Protein AF-0000000086225697 (afdb_homodimer)

Organism: Solanum pennellii (NCBI:txid28526)

InterPro domains:
  IPR003245 Phytocyanin domain [PF02298] (33-114)
  IPR003245 Phytocyanin domain [PS51485] (23-122)
  IPR008972 Cupredoxin [G3DSA:2.60.40.420] (21-126)
  IPR008972 Cupredoxin [SSF49503] (22-121)
  IPR039391 Phytocyanin-like [PTHR33021] (23-140)

pLDDT: mean 78.32, std 27.7, range [21.47, 99.0]

Sequence (306 aa):
MGLKALLVALSVVNMVIVPTMSTDHFVGDDQGWKLKFDYNAWAESKEFHVGDKLIFKYKEGAHNVYKADLAAFQSCVPGANVEPLTSGNDVIDLKTPGKKWYFCGINNHCEQGMKVSVNVLEAKDGSSSSASRLSTLNSAFVAAFVMFLIAIAMGLKALLVALSVVNMVIVPTMSTDHFVGDDQGWKLKFDYNAWAESKEFHVGDKLIFKYKEGAHNVYKADLAAFQSCVPGANVEPLTSGNDVIDLKTPGKKWYFCGINNHCEQGMKVSVNVLEAKDGSSSSASRLSTLNSAFVAAFVMFLIAIA

Radius of gyration: 31.03 Å; Cα contacts (8 Å, |Δi|>4): 495; chains: 2; bounding box: 106×72×59 Å

Structure (mmCIF, N/CA/C/O backbone):
data_AF-0000000086225697-model_v1
#
loop_
_entity.id
_entity.type
_entity.pdbx_description
1 polymer Mavicyanin-like
#
loop_
_atom_site.group_PDB
_atom_site.id
_atom_site.type_symbol
_atom_site.label_atom_id
_atom_site.label_alt_id
_atom_site.label_comp_id
_atom_site.label_asym_id
_atom_site.label_entity_id
_atom_site.label_seq_id
_atom_site.pdbx_PDB_ins_code
_atom_site.Cartn_x
_atom_site.Cartn_y
_atom_site.Cartn_z
_atom_site.occupancy
_atom_site.B_iso_or_equiv
_atom_site.auth_seq_id
_atom_site.auth_comp_id
_atom_site.auth_asym_id
_atom_site.auth_atom_id
_atom_site.pdbx_PDB_model_num
ATOM 1 N N . MET A 1 1 ? 64.188 13.734 -28.594 1 38.09 1 MET A N 1
ATOM 2 C CA . MET A 1 1 ? 63.219 12.773 -28.125 1 38.09 1 MET A CA 1
ATOM 3 C C . MET A 1 1 ? 62.125 13.469 -27.328 1 38.09 1 MET A C 1
ATOM 5 O O . MET A 1 1 ? 62.375 14.039 -26.266 1 38.09 1 MET A O 1
ATOM 9 N N . GLY A 1 2 ? 61.188 14.234 -27.969 1 43.25 2 GLY A N 1
ATOM 10 C CA . GLY A 1 2 ? 60.156 15.141 -27.5 1 43.25 2 GLY A CA 1
ATOM 11 C C . GLY A 1 2 ? 59.156 14.484 -26.562 1 43.25 2 GLY A C 1
ATOM 12 O O . GLY A 1 2 ? 58.719 13.359 -26.797 1 43.25 2 GLY A O 1
ATOM 13 N N . LEU A 1 3 ? 59.281 14.781 -25.281 1 49.75 3 LEU A N 1
ATOM 14 C CA . LEU A 1 3 ? 58.344 14.422 -24.234 1 49.75 3 LEU A CA 1
ATOM 15 C C . LEU A 1 3 ? 56.906 14.781 -24.625 1 49.75 3 LEU A C 1
ATOM 17 O O . LEU A 1 3 ? 56.594 15.961 -24.812 1 49.75 3 LEU A O 1
ATOM 21 N N . LYS A 1 4 ? 56.188 13.969 -25.516 1 49.5 4 LYS A N 1
ATOM 22 C CA . LYS A 1 4 ? 54.75 14.18 -25.797 1 49.5 4 LYS A CA 1
ATOM 23 C C . LYS A 1 4 ? 53.938 14.227 -24.5 1 49.5 4 LYS A C 1
ATOM 25 O O . LYS A 1 4 ? 54.062 13.336 -23.656 1 49.5 4 LYS A O 1
ATOM 30 N N . ALA A 1 5 ? 53.562 15.43 -24.031 1 52.22 5 ALA A N 1
ATOM 31 C CA . ALA A 1 5 ? 52.625 15.703 -22.953 1 52.22 5 ALA A CA 1
ATOM 32 C C . ALA A 1 5 ? 51.281 14.969 -23.188 1 52.22 5 ALA A C 1
ATOM 34 O O . ALA A 1 5 ? 50.656 15.109 -24.25 1 52.22 5 ALA A O 1
ATOM 35 N N . LEU A 1 6 ? 51.188 13.727 -22.719 1 52.06 6 LEU A N 1
ATOM 36 C CA . LEU A 1 6 ? 49.906 13.047 -22.703 1 52.06 6 LEU A CA 1
ATOM 37 C C . LEU A 1 6 ? 48.875 13.883 -21.969 1 52.06 6 LEU A C 1
ATOM 39 O O . LEU A 1 6 ? 49.031 14.18 -20.781 1 52.06 6 LEU A O 1
ATOM 43 N N . LEU A 1 7 ? 48.156 14.766 -22.656 1 50.41 7 LEU A N 1
ATOM 44 C CA . LEU A 1 7 ? 47 15.469 -22.062 1 50.41 7 LEU A CA 1
ATOM 45 C C . LEU A 1 7 ? 45.938 14.492 -21.641 1 50.41 7 LEU A C 1
ATOM 47 O O . LEU A 1 7 ? 45.406 13.742 -22.469 1 50.41 7 LEU A O 1
ATOM 51 N N . VAL A 1 8 ? 45.906 14.039 -20.406 1 54.28 8 VAL A N 1
ATOM 52 C CA . VAL A 1 8 ? 44.812 13.273 -19.828 1 54.28 8 VAL A CA 1
ATOM 53 C C . VAL A 1 8 ? 43.562 14.141 -19.75 1 54.28 8 VAL A C 1
ATOM 55 O O . VAL A 1 8 ? 43.562 15.188 -19.109 1 54.28 8 VAL A O 1
ATOM 58 N N . ALA A 1 9 ? 42.688 14.125 -20.75 1 53.03 9 ALA A N 1
ATOM 59 C CA . ALA A 1 9 ? 41.375 14.766 -20.656 1 53.03 9 ALA A CA 1
ATOM 60 C C . ALA A 1 9 ? 40.562 14.148 -19.516 1 53.03 9 ALA A C 1
ATOM 62 O O . ALA A 1 9 ? 40.281 12.945 -19.531 1 53.03 9 ALA A O 1
ATOM 63 N N . LEU A 1 10 ? 40.531 14.734 -18.328 1 53.69 10 LEU A N 1
ATOM 64 C CA . LEU A 1 10 ? 39.625 14.367 -17.25 1 53.69 10 LEU A CA 1
ATOM 65 C C . LEU A 1 10 ? 38.188 14.617 -17.656 1 53.69 10 LEU A C 1
ATOM 67 O O . LEU A 1 10 ? 37.781 15.766 -17.906 1 53.69 10 LEU A O 1
ATOM 71 N N . SER A 1 11 ? 37.469 13.695 -18.266 1 53 11 SER A N 1
ATOM 72 C CA . SER A 1 11 ? 36.031 13.844 -18.484 1 53 11 SER A CA 1
ATOM 73 C C . SER A 1 11 ? 35.281 13.992 -17.156 1 53 11 SER A C 1
ATOM 75 O O . SER A 1 11 ? 35.312 13.086 -16.328 1 53 11 SER A O 1
ATOM 77 N N . VAL A 1 12 ? 35.094 15.211 -16.641 1 52.97 12 VAL A N 1
ATOM 78 C CA . VAL A 1 12 ? 34.188 15.461 -15.5 1 52.97 12 VAL A CA 1
ATOM 79 C C . VAL A 1 12 ? 32.781 14.984 -15.836 1 52.97 12 VAL A C 1
ATOM 81 O O . VAL A 1 12 ? 32.156 15.5 -16.766 1 52.97 12 VAL A O 1
ATOM 84 N N . VAL A 1 13 ? 32.438 13.75 -15.555 1 52.94 13 VAL A N 1
ATOM 85 C CA . VAL A 1 13 ? 31.047 13.344 -15.57 1 52.94 13 VAL A CA 1
ATOM 86 C C . VAL A 1 13 ? 30.219 14.273 -14.68 1 52.94 13 VAL A C 1
ATOM 88 O O . VAL A 1 13 ? 30.438 14.328 -13.469 1 52.94 13 VAL A O 1
ATOM 91 N N . ASN A 1 14 ? 29.703 15.414 -15.164 1 48.53 14 ASN A N 1
ATOM 92 C CA . ASN A 1 14 ? 28.75 16.266 -14.438 1 48.53 14 ASN A CA 1
ATOM 93 C C . ASN A 1 14 ? 27.531 15.469 -13.992 1 48.53 14 ASN A C 1
ATOM 95 O O . ASN A 1 14 ? 26.672 15.117 -14.805 1 48.53 14 ASN A O 1
ATOM 99 N N . MET A 1 15 ? 27.578 14.758 -12.875 1 53.25 15 MET A N 1
ATOM 100 C CA . MET A 1 15 ? 26.391 14.195 -12.266 1 53.25 15 MET A CA 1
ATOM 101 C C . MET A 1 15 ? 25.312 15.258 -12.094 1 53.25 15 MET A C 1
ATOM 103 O O . MET A 1 15 ? 25.453 16.172 -11.273 1 53.25 15 MET A O 1
ATOM 107 N N . VAL A 1 16 ? 24.594 15.594 -13.164 1 51.78 16 VAL A N 1
ATOM 108 C CA . VAL A 1 16 ? 23.453 16.484 -13.008 1 51.78 16 VAL A CA 1
ATOM 109 C C . VAL A 1 16 ? 22.547 15.961 -11.891 1 51.78 16 VAL A C 1
ATOM 111 O O . VAL A 1 16 ? 22.062 14.82 -11.953 1 51.78 16 VAL A O 1
ATOM 114 N N . ILE A 1 17 ? 22.734 16.344 -10.633 1 53.84 17 ILE A N 1
ATOM 115 C CA . ILE A 1 17 ? 21.766 16.094 -9.57 1 53.84 17 ILE A CA 1
ATOM 116 C C . ILE A 1 17 ? 20.406 16.625 -9.984 1 53.84 17 ILE A C 1
ATOM 118 O O . ILE A 1 17 ? 20.234 17.828 -10.188 1 53.84 17 ILE A O 1
ATOM 122 N N . VAL A 1 18 ? 19.578 15.977 -10.797 1 56.12 18 VAL A N 1
ATOM 123 C CA . VAL A 1 18 ? 18.203 16.391 -11.023 1 56.12 18 VAL A CA 1
ATOM 124 C C . VAL A 1 18 ? 17.453 16.484 -9.688 1 56.12 18 VAL A C 1
ATOM 126 O O . VAL A 1 18 ? 17.406 15.5 -8.938 1 56.12 18 VAL A O 1
ATOM 129 N N . PRO A 1 19 ? 17.391 17.625 -9.172 1 56.91 19 PRO A N 1
ATOM 130 C CA . PRO A 1 19 ? 16.625 17.719 -7.926 1 56.91 19 PRO A CA 1
ATOM 131 C C . PRO A 1 19 ? 15.328 16.922 -7.961 1 56.91 19 PRO A C 1
ATOM 133 O O . PRO A 1 19 ? 14.633 16.922 -8.977 1 56.91 19 PRO A O 1
ATOM 136 N N . THR A 1 20 ? 15.234 15.992 -7.203 1 63.5 20 THR A N 1
ATOM 137 C CA . THR A 1 20 ? 14.023 15.195 -7.133 1 63.5 20 THR A CA 1
ATOM 138 C C . THR A 1 20 ? 12.812 16.078 -6.828 1 63.5 20 THR A C 1
ATOM 140 O O . THR A 1 20 ? 12.867 16.938 -5.945 1 63.5 20 THR A O 1
ATOM 143 N N . MET A 1 21 ? 12 16.562 -7.781 1 79.12 21 MET A N 1
ATOM 144 C CA . MET A 1 21 ? 10.844 17.438 -7.645 1 79.12 21 MET A CA 1
ATOM 145 C C . MET A 1 21 ? 9.812 16.844 -6.688 1 79.12 21 MET A C 1
ATOM 147 O O . MET A 1 21 ? 9.414 15.695 -6.84 1 79.12 21 MET A O 1
ATOM 151 N N . SER A 1 22 ? 9.617 17.422 -5.602 1 91.06 22 SER A N 1
ATOM 152 C CA . SER A 1 22 ? 8.547 17.125 -4.656 1 91.06 22 SER A CA 1
ATOM 153 C C . SER A 1 22 ? 7.184 17.156 -5.344 1 91.06 22 SER A C 1
ATOM 155 O O . SER A 1 22 ? 6.918 18.031 -6.168 1 91.06 22 SER A O 1
ATOM 157 N N . THR A 1 23 ? 6.363 16.25 -5.184 1 95.81 23 THR A N 1
ATOM 158 C CA . THR A 1 23 ? 5.016 16.188 -5.738 1 95.81 23 THR A CA 1
ATOM 159 C C . THR A 1 23 ? 3.977 16.531 -4.672 1 95.81 23 THR A C 1
ATOM 161 O O . THR A 1 23 ? 4.059 16.047 -3.539 1 95.81 23 THR A O 1
ATOM 164 N N . ASP A 1 24 ? 3.092 17.438 -4.949 1 98 24 ASP A N 1
ATOM 165 C CA . ASP A 1 24 ? 1.9 17.656 -4.141 1 98 24 ASP A CA 1
ATOM 166 C C . ASP A 1 24 ? 0.784 16.688 -4.52 1 98 24 ASP A C 1
ATOM 168 O O . ASP A 1 24 ? 0.222 16.781 -5.613 1 98 24 ASP A O 1
ATOM 172 N N . HIS A 1 25 ? 0.498 15.805 -3.688 1 98.69 25 HIS A N 1
ATOM 173 C CA . HIS A 1 25 ? -0.602 14.875 -3.9 1 98.69 25 HIS A CA 1
ATOM 174 C C . HIS A 1 25 ? -1.884 15.367 -3.242 1 98.69 25 HIS A C 1
ATOM 176 O O . HIS A 1 25 ? -1.987 15.391 -2.014 1 98.69 25 HIS A O 1
ATOM 182 N N . PHE A 1 26 ? -2.857 15.719 -4.086 1 98.88 26 PHE A N 1
ATOM 183 C CA . PHE A 1 26 ? -4.176 16.031 -3.553 1 98.88 26 PHE A CA 1
ATOM 184 C C . PHE A 1 26 ? -4.969 14.766 -3.277 1 98.88 26 PHE A C 1
ATOM 186 O O . PHE A 1 26 ? -5.332 14.039 -4.207 1 98.88 26 PHE A O 1
ATOM 193 N N . VAL A 1 27 ? -5.188 14.5 -2.02 1 98.94 27 VAL A N 1
ATOM 194 C CA . VAL A 1 27 ? -5.871 13.266 -1.635 1 98.94 27 VAL A CA 1
ATOM 195 C C . VAL A 1 27 ? -7.305 13.289 -2.158 1 98.94 27 VAL A C 1
ATOM 197 O O . VAL A 1 27 ? -8.094 14.164 -1.791 1 98.94 27 VAL A O 1
ATOM 200 N N . GLY A 1 28 ? -7.605 12.297 -3.018 1 98.69 28 GLY A N 1
ATOM 201 C CA . GLY A 1 28 ? -8.891 12.289 -3.688 1 98.69 28 GLY A CA 1
ATOM 202 C C . GLY A 1 28 ? -8.898 13.086 -4.98 1 98.69 28 GLY A C 1
ATOM 203 O O . GLY A 1 28 ? -9.953 13.281 -5.59 1 98.69 28 GLY A O 1
ATOM 204 N N . ASP A 1 29 ? -7.789 13.68 -5.305 1 98.25 29 ASP A N 1
ATOM 205 C CA . ASP A 1 29 ? -7.625 14.477 -6.52 1 98.25 29 ASP A CA 1
ATOM 206 C C . ASP A 1 29 ? -8.664 15.586 -6.59 1 98.25 29 ASP A C 1
ATOM 208 O O . ASP A 1 29 ? -8.797 16.391 -5.656 1 98.25 29 ASP A O 1
ATOM 212 N N . ASP A 1 30 ? -9.414 15.664 -7.723 1 98 30 ASP A N 1
ATOM 213 C CA . ASP A 1 30 ? -10.336 16.781 -7.914 1 98 30 ASP A CA 1
ATOM 214 C C . ASP A 1 30 ? -11.555 16.641 -7.004 1 98 30 ASP A C 1
ATOM 216 O O . ASP A 1 30 ? -12.258 17.625 -6.75 1 98 30 ASP A O 1
ATOM 220 N N . GLN A 1 31 ? -11.812 15.508 -6.508 1 98.38 31 GLN A N 1
ATOM 221 C CA . GLN A 1 31 ? -12.992 15.289 -5.676 1 98.38 31 GLN A CA 1
ATOM 222 C C . GLN A 1 31 ? -12.742 15.719 -4.238 1 98.38 31 GLN A C 1
ATOM 224 O O . GLN A 1 31 ? -13.68 16.047 -3.51 1 98.38 31 GLN A O 1
ATOM 229 N N . GLY A 1 32 ? -11.438 15.633 -3.779 1 98.81 32 GLY A N 1
ATOM 230 C CA . GLY A 1 32 ? -11.07 16.016 -2.424 1 98.81 32 GLY A CA 1
ATOM 231 C C . GLY A 1 32 ? -11.352 14.922 -1.404 1 98.81 32 GLY A C 1
ATOM 232 O O . GLY A 1 32 ? -11.656 13.789 -1.77 1 98.81 32 GLY A O 1
ATOM 233 N N . TRP A 1 33 ? -11.141 15.242 -0.17 1 98.94 33 TRP A N 1
ATOM 234 C CA . TRP A 1 33 ? -11.352 14.391 0.997 1 98.94 33 TRP A CA 1
ATOM 235 C C . TRP A 1 33 ? -12.836 14.328 1.356 1 98.94 33 TRP A C 1
ATOM 237 O O . TRP A 1 33 ? -13.375 15.25 1.962 1 98.94 33 TRP A O 1
ATOM 247 N N . LYS A 1 34 ? -13.477 13.102 0.991 1 98.81 34 LYS A N 1
ATOM 248 C CA . LYS A 1 34 ? -14.93 13 1.091 1 98.81 34 LYS A CA 1
ATOM 249 C C . LYS A 1 34 ? -15.367 11.562 1.34 1 98.81 34 LYS A C 1
ATOM 251 O O . LYS A 1 34 ? -14.555 10.641 1.281 1 98.81 34 LYS A O 1
ATOM 256 N N . LEU A 1 35 ? -16.672 11.398 1.635 1 98.62 35 LEU A N 1
ATOM 257 C CA . LEU A 1 35 ? -17.266 10.07 1.758 1 98.62 35 LEU A CA 1
ATOM 258 C C . LEU A 1 35 ? -17.469 9.438 0.385 1 98.62 35 LEU A C 1
ATOM 260 O O . LEU A 1 35 ? -17.469 10.141 -0.631 1 98.62 35 LEU A O 1
ATOM 264 N N . LYS A 1 36 ? -17.594 8.102 0.387 1 97.5 36 LYS A N 1
ATOM 265 C CA . LYS A 1 36 ? -17.922 7.309 -0.796 1 97.5 36 LYS A CA 1
ATOM 266 C C . LYS A 1 36 ? -16.875 7.504 -1.89 1 97.5 36 LYS A C 1
ATOM 268 O O . LYS A 1 36 ? -17.219 7.75 -3.047 1 97.5 36 LYS A O 1
ATOM 273 N N . PHE A 1 37 ? -15.656 7.516 -1.573 1 98.31 37 PHE A N 1
ATOM 274 C CA . PHE A 1 37 ? -14.492 7.535 -2.449 1 98.31 37 PHE A CA 1
ATOM 275 C C . PHE A 1 37 ? -13.562 6.363 -2.139 1 98.31 37 PHE A C 1
ATOM 277 O O . PHE A 1 37 ? -13.336 6.039 -0.973 1 98.31 37 PHE A O 1
ATOM 284 N N . ASP A 1 38 ? -12.961 5.789 -3.166 1 95.5 38 ASP A N 1
ATOM 285 C CA . ASP A 1 38 ? -12.078 4.641 -2.986 1 95.5 38 ASP A CA 1
ATOM 286 C C . ASP A 1 38 ? -10.625 5.086 -2.822 1 95.5 38 ASP A C 1
ATOM 288 O O . ASP A 1 38 ? -9.859 5.086 -3.787 1 95.5 38 ASP A O 1
ATOM 292 N N . TYR A 1 39 ? -10.211 5.27 -1.581 1 97.44 39 TYR A N 1
ATOM 293 C CA . TYR A 1 39 ? -8.875 5.789 -1.315 1 97.44 39 TYR A CA 1
ATOM 294 C C . TYR A 1 39 ? -7.816 4.715 -1.527 1 97.44 39 TYR A C 1
ATOM 296 O O . TYR A 1 39 ? -6.648 5.02 -1.782 1 97.44 39 TYR A O 1
ATOM 304 N N . ASN A 1 40 ? -8.219 3.488 -1.378 1 92.12 40 ASN A N 1
ATOM 305 C CA . ASN A 1 40 ? -7.27 2.426 -1.693 1 92.12 40 ASN A CA 1
ATOM 306 C C . ASN A 1 40 ? -6.848 2.469 -3.16 1 92.12 40 ASN A C 1
ATOM 308 O O . ASN A 1 40 ? -5.656 2.408 -3.469 1 92.12 40 ASN A O 1
ATOM 312 N N . ALA A 1 41 ? -7.863 2.539 -3.98 1 91.25 41 ALA A N 1
ATOM 313 C CA . ALA A 1 41 ? -7.562 2.619 -5.406 1 91.25 41 ALA A CA 1
ATOM 314 C C . ALA A 1 41 ? -6.742 3.865 -5.727 1 91.25 41 ALA A C 1
ATOM 316 O O . ALA A 1 41 ? -5.809 3.811 -6.527 1 91.25 41 ALA A O 1
ATOM 317 N N . TRP A 1 42 ? -7.066 4.984 -5.195 1 96.62 42 TRP A N 1
ATOM 318 C CA . TRP A 1 42 ? -6.336 6.234 -5.387 1 96.62 42 TRP A CA 1
ATOM 319 C C . TRP A 1 42 ? -4.867 6.07 -5.012 1 96.62 42 TRP A C 1
ATOM 321 O O . TRP A 1 42 ? -3.979 6.434 -5.785 1 96.62 42 TRP A O 1
ATOM 331 N N . ALA A 1 43 ? -4.621 5.504 -3.842 1 96.19 43 ALA A N 1
ATOM 332 C CA . ALA A 1 43 ? -3.25 5.371 -3.357 1 96.19 43 ALA A CA 1
ATOM 333 C C . ALA A 1 43 ? -2.459 4.383 -4.211 1 96.19 43 ALA A C 1
ATOM 335 O O . ALA A 1 43 ? -1.259 4.566 -4.43 1 96.19 43 ALA A O 1
ATOM 336 N N . GLU A 1 44 ? -3.168 3.363 -4.66 1 91.5 44 GLU A N 1
ATOM 337 C CA . GLU A 1 44 ? -2.504 2.338 -5.461 1 91.5 44 GLU A CA 1
ATOM 338 C C . GLU A 1 44 ? -2.045 2.896 -6.805 1 91.5 44 GLU A C 1
ATOM 340 O O . GLU A 1 44 ? -1.112 2.371 -7.414 1 91.5 44 GLU A O 1
ATOM 345 N N . SER A 1 45 ? -2.666 3.93 -7.211 1 92.25 45 SER A N 1
ATOM 346 C CA . SER A 1 45 ? -2.363 4.48 -8.531 1 92.25 45 SER A CA 1
ATOM 347 C C . SER A 1 45 ? -1.203 5.465 -8.461 1 92.25 45 SER A C 1
ATOM 349 O O . SER A 1 45 ? -0.777 6 -9.492 1 92.25 45 SER A O 1
ATOM 351 N N . LYS A 1 46 ? -0.643 5.676 -7.305 1 94.38 46 LYS A N 1
ATOM 352 C CA . LYS A 1 46 ? 0.375 6.707 -7.121 1 94.38 46 LYS A CA 1
ATOM 353 C C . LYS A 1 46 ? 1.6 6.145 -6.402 1 94.38 46 LYS A C 1
ATOM 355 O O . LYS A 1 46 ? 1.497 5.168 -5.66 1 94.38 46 LYS A O 1
ATOM 360 N N . GLU A 1 47 ? 2.729 6.809 -6.727 1 91.56 47 GLU A N 1
ATOM 361 C CA . GLU A 1 47 ? 3.922 6.637 -5.902 1 91.56 47 GLU A CA 1
ATOM 362 C C . GLU A 1 47 ? 4.156 7.852 -5.004 1 91.56 47 GLU A C 1
ATOM 364 O O . GLU A 1 47 ? 4.043 8.992 -5.457 1 91.56 47 GLU A O 1
ATOM 369 N N . PHE A 1 48 ? 4.504 7.566 -3.848 1 96.12 48 PHE A N 1
ATOM 370 C CA . PHE A 1 48 ? 4.824 8.594 -2.867 1 96.12 48 PHE A CA 1
ATOM 371 C C . PHE A 1 48 ? 6.289 8.508 -2.449 1 96.12 48 PHE A C 1
ATOM 373 O O . PHE A 1 48 ? 6.801 7.418 -2.188 1 96.12 48 PHE A O 1
ATOM 380 N N . HIS A 1 49 ? 6.922 9.664 -2.363 1 94 49 HIS A N 1
ATOM 381 C CA . HIS A 1 49 ? 8.328 9.703 -1.985 1 94 49 HIS A CA 1
ATOM 382 C C . HIS A 1 49 ? 8.57 10.703 -0.861 1 94 49 HIS A C 1
ATOM 384 O O . HIS A 1 49 ? 7.863 11.703 -0.753 1 94 49 HIS A O 1
ATOM 390 N N . VAL A 1 50 ? 9.602 10.336 -0.147 1 94.88 50 VAL A N 1
ATOM 391 C CA . VAL A 1 50 ? 10.07 11.328 0.817 1 94.88 50 VAL A CA 1
ATOM 392 C C . VAL A 1 50 ? 10.273 12.672 0.123 1 94.88 50 VAL A C 1
ATOM 394 O O . VAL A 1 50 ? 10.867 12.734 -0.958 1 94.88 50 VAL A O 1
ATOM 397 N N . GLY A 1 51 ? 9.742 13.633 0.729 1 96.5 51 GLY A N 1
ATOM 398 C CA . GLY A 1 51 ? 9.797 14.969 0.153 1 96.5 51 GLY A CA 1
ATOM 399 C C . GLY A 1 51 ? 8.477 15.414 -0.444 1 96.5 51 GLY A C 1
ATOM 400 O O . GLY A 1 51 ? 8.242 16.609 -0.612 1 96.5 51 GLY A O 1
ATOM 401 N N . ASP A 1 52 ? 7.578 14.484 -0.738 1 98.06 52 ASP A N 1
ATOM 402 C CA . ASP A 1 52 ? 6.25 14.805 -1.245 1 98.06 52 ASP A CA 1
ATOM 403 C C . ASP A 1 52 ? 5.359 15.359 -0.135 1 98.06 52 ASP A C 1
ATOM 405 O O . ASP A 1 52 ? 5.754 15.383 1.032 1 98.06 52 ASP A O 1
ATOM 409 N N . LYS A 1 53 ? 4.203 15.812 -0.593 1 98.75 53 LYS A N 1
ATOM 410 C CA . LYS A 1 53 ? 3.176 16.281 0.335 1 98.75 53 LYS A CA 1
ATOM 411 C C . LYS A 1 53 ? 1.834 15.609 0.041 1 98.75 53 LYS A C 1
ATOM 413 O O . LYS A 1 53 ? 1.501 15.359 -1.118 1 98.75 53 LYS A O 1
ATOM 418 N N . LEU A 1 54 ? 1.118 15.383 1.128 1 98.94 54 LEU A N 1
ATOM 419 C CA . LEU A 1 54 ? -0.312 15.117 1.026 1 98.94 54 LEU A CA 1
ATOM 420 C C . LEU A 1 54 ? -1.122 16.359 1.364 1 98.94 54 LEU A C 1
ATOM 422 O O . LEU A 1 54 ? -0.856 17.031 2.369 1 98.94 54 LEU A O 1
ATOM 426 N N . ILE A 1 55 ? -2.08 16.641 0.498 1 98.94 55 ILE A N 1
ATOM 427 C CA . ILE A 1 55 ? -2.953 17.781 0.729 1 98.94 55 ILE A CA 1
ATOM 428 C C . ILE A 1 55 ? -4.406 17.328 0.803 1 98.94 55 ILE A C 1
ATOM 430 O O . ILE A 1 55 ? -4.926 16.734 -0.15 1 98.94 55 ILE A O 1
ATOM 434 N N . PHE A 1 56 ? -5.023 17.547 1.934 1 98.94 56 PHE A N 1
ATOM 435 C CA . PHE A 1 56 ? -6.426 17.203 2.152 1 98.94 56 PHE A CA 1
ATOM 436 C C . PHE A 1 56 ? -7.312 18.438 2.018 1 98.94 56 PHE A C 1
ATOM 438 O O . PHE A 1 56 ? -7.23 19.359 2.83 1 98.94 56 PHE A O 1
ATOM 445 N N . LYS A 1 57 ? -8.148 18.359 1.023 1 98.94 57 LYS A N 1
ATOM 446 C CA . LYS A 1 57 ? -9.086 19.453 0.774 1 98.94 57 LYS A CA 1
ATOM 447 C C . LYS A 1 57 ? -10.516 19.047 1.114 1 98.94 57 LYS A C 1
ATOM 449 O O . LYS A 1 57 ? -11.008 18.016 0.63 1 98.94 57 LYS A O 1
ATOM 454 N N . TYR A 1 58 ? -11.156 19.797 1.876 1 98.94 58 TYR A N 1
ATOM 455 C CA . TYR A 1 58 ? -12.539 19.578 2.27 1 98.94 58 TYR A CA 1
ATOM 456 C C . TYR A 1 58 ? -13.133 20.828 2.893 1 98.94 58 TYR A C 1
ATOM 458 O O . TYR A 1 58 ? -12.406 21.766 3.242 1 98.94 58 TYR A O 1
ATOM 466 N N . LYS A 1 59 ? -14.469 20.891 3.018 1 98.62 59 LYS A N 1
ATOM 467 C CA . LYS A 1 59 ? -15.102 22 3.727 1 98.62 59 LYS A CA 1
ATOM 468 C C . LYS A 1 59 ? -14.82 21.922 5.227 1 98.62 59 LYS A C 1
ATOM 470 O O . LYS A 1 59 ? -15.086 20.891 5.859 1 98.62 59 LYS A O 1
ATOM 475 N N . GLU A 1 60 ? -14.352 23.031 5.777 1 98.25 60 GLU A N 1
ATOM 476 C CA . GLU A 1 60 ? -14.086 23.094 7.211 1 98.25 60 GLU A CA 1
ATOM 477 C C . GLU A 1 60 ? -15.32 22.672 8.016 1 98.25 60 GLU A C 1
ATOM 479 O O . GLU A 1 60 ? -16.438 23.078 7.699 1 98.25 60 GLU A O 1
ATOM 484 N N . GLY A 1 61 ? -15.062 21.766 9.016 1 98.19 61 GLY A N 1
ATOM 485 C CA . GLY A 1 61 ? -16.156 21.312 9.859 1 98.19 61 GLY A CA 1
ATOM 486 C C . GLY A 1 61 ? -16.797 20.016 9.367 1 98.19 61 GLY A C 1
ATOM 487 O O . GLY A 1 61 ? -17.375 19.281 10.156 1 98.19 61 GLY A O 1
ATOM 488 N N . ALA A 1 62 ? -16.719 19.734 8.125 1 98.69 62 ALA A N 1
ATOM 489 C CA . ALA A 1 62 ? -17.375 18.578 7.539 1 98.69 62 ALA A CA 1
ATOM 490 C C . ALA A 1 62 ? -16.547 17.312 7.762 1 98.69 62 ALA A C 1
ATOM 492 O O . ALA A 1 62 ? -17.094 16.203 7.855 1 98.69 62 ALA A O 1
ATOM 493 N N . HIS A 1 63 ? -15.234 17.5 7.801 1 98.88 63 HIS A N 1
ATOM 494 C CA . HIS A 1 63 ? -14.281 16.406 7.996 1 98.88 63 HIS A CA 1
ATOM 495 C C . HIS A 1 63 ? -13.07 16.875 8.789 1 98.88 63 HIS A C 1
ATOM 497 O O . HIS A 1 63 ? -13 18.031 9.195 1 98.88 63 HIS A O 1
ATOM 503 N N . ASN A 1 64 ? -12.203 15.93 9.125 1 98.94 64 ASN A N 1
ATOM 504 C CA . ASN A 1 64 ? -10.891 16.203 9.695 1 98.94 64 ASN A CA 1
ATOM 505 C C . ASN A 1 64 ? -9.883 15.109 9.312 1 98.94 64 ASN A C 1
ATOM 507 O O . ASN A 1 64 ? -10.203 14.211 8.539 1 98.94 64 ASN A O 1
ATOM 511 N N . VAL A 1 65 ? -8.648 15.25 9.664 1 99 65 VAL A N 1
ATOM 512 C CA . VAL A 1 65 ? -7.617 14.266 9.328 1 99 65 VAL A CA 1
ATOM 513 C C . VAL A 1 65 ? -6.844 13.875 10.586 1 99 65 VAL A C 1
ATOM 515 O O . VAL A 1 65 ? -6.129 14.703 11.164 1 99 65 VAL A O 1
ATOM 518 N N . TYR A 1 66 ? -6.996 12.68 11 1 98.94 66 TYR A N 1
ATOM 519 C CA . TYR A 1 66 ? -6.133 12.109 12.031 1 98.94 66 TYR A CA 1
ATOM 520 C C . TYR A 1 66 ? -4.918 11.43 11.406 1 98.94 66 TYR A C 1
ATOM 522 O O . TYR A 1 66 ? -5.051 10.68 10.438 1 98.94 66 TYR A O 1
ATOM 530 N N . LYS A 1 67 ? -3.775 11.758 11.945 1 98.69 67 LYS A N 1
ATOM 531 C CA . LYS A 1 67 ? -2.627 10.867 11.766 1 98.69 67 LYS A CA 1
ATOM 532 C C . LYS A 1 67 ? -2.719 9.656 12.688 1 98.69 67 LYS A C 1
ATOM 534 O O . LYS A 1 67 ? -3.064 9.797 13.867 1 98.69 67 LYS A O 1
ATOM 539 N N . ALA A 1 68 ? -2.398 8.469 12.141 1 98.25 68 ALA A N 1
ATOM 540 C CA . ALA A 1 68 ? -2.691 7.27 12.922 1 98.25 68 ALA A CA 1
ATOM 541 C C . ALA A 1 68 ? -1.53 6.281 12.859 1 98.25 68 ALA A C 1
ATOM 543 O O . ALA A 1 68 ? -0.681 6.363 11.969 1 98.25 68 ALA A O 1
ATOM 544 N N . ASP A 1 69 ? -1.441 5.441 13.852 1 95.94 69 ASP A N 1
ATOM 545 C CA . ASP A 1 69 ? -0.741 4.176 13.656 1 95.94 69 ASP A CA 1
ATOM 546 C C . ASP A 1 69 ? -1.676 3.109 13.094 1 95.94 69 ASP A C 1
ATOM 548 O O . ASP A 1 69 ? -2.854 3.377 12.844 1 95.94 69 ASP A O 1
ATOM 552 N N . LEU A 1 70 ? -1.147 1.938 12.938 1 94.56 70 LEU A N 1
ATOM 553 C CA . LEU A 1 70 ? -1.914 0.882 12.289 1 94.56 70 LEU A CA 1
ATOM 554 C C . LEU A 1 70 ? -3.148 0.521 13.109 1 94.56 70 LEU A C 1
ATOM 556 O O . LEU A 1 70 ? -4.234 0.335 12.555 1 94.56 70 LEU A O 1
ATOM 560 N N . ALA A 1 71 ? -2.982 0.377 14.383 1 95.69 71 ALA A N 1
ATOM 561 C CA . ALA A 1 71 ? -4.102 -0.014 15.242 1 95.69 71 ALA A CA 1
ATOM 562 C C . ALA A 1 71 ? -5.234 1.004 15.156 1 95.69 71 ALA A C 1
ATOM 564 O O . ALA A 1 71 ? -6.398 0.633 14.977 1 95.69 71 ALA A O 1
ATOM 565 N N . ALA A 1 72 ? -4.902 2.252 15.312 1 97.81 72 ALA A N 1
ATOM 566 C CA . ALA A 1 72 ? -5.895 3.32 15.219 1 97.81 72 ALA A CA 1
ATOM 567 C C . ALA A 1 72 ? -6.555 3.328 13.844 1 97.81 72 ALA A C 1
ATOM 569 O O . ALA A 1 72 ? -7.773 3.496 13.734 1 97.81 72 ALA A O 1
ATOM 570 N N . PHE A 1 73 ? -5.809 3.137 12.805 1 97.69 73 PHE A N 1
ATOM 571 C CA . PHE A 1 73 ? -6.297 3.123 11.43 1 97.69 73 PHE A CA 1
ATOM 572 C C . PHE A 1 73 ? -7.312 2.006 11.227 1 97.69 73 PHE A C 1
ATOM 574 O O . PHE A 1 73 ? -8.375 2.223 10.633 1 97.69 73 PHE A O 1
ATOM 581 N N . GLN A 1 74 ? -6.992 0.871 11.781 1 94.94 74 GLN A N 1
ATOM 582 C CA . GLN A 1 74 ? -7.855 -0.288 11.57 1 94.94 74 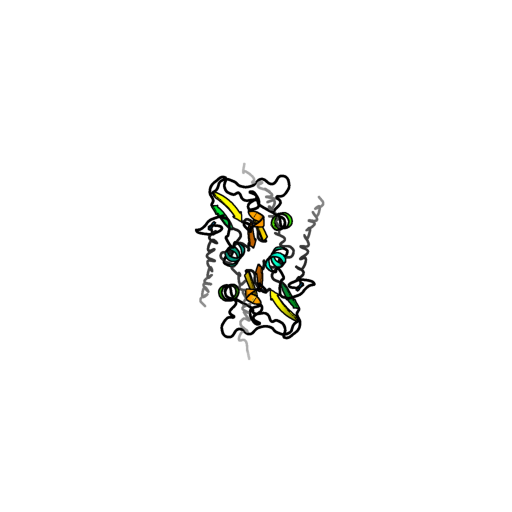GLN A CA 1
ATOM 583 C C . GLN A 1 74 ? -9.133 -0.173 12.398 1 94.94 74 GLN A C 1
ATOM 585 O O . GLN A 1 74 ? -10.211 -0.562 11.938 1 94.94 74 GLN A O 1
ATOM 590 N N . SER A 1 75 ? -9.047 0.467 13.547 1 96.88 75 SER A N 1
ATOM 591 C CA . SER A 1 75 ? -10.188 0.5 14.461 1 96.88 75 SER A CA 1
ATOM 592 C C . SER A 1 75 ? -11.008 1.771 14.281 1 96.88 75 SER A C 1
ATOM 594 O O . SER A 1 75 ? -12.125 1.873 14.789 1 96.88 75 SER A O 1
ATOM 596 N N . CYS A 1 76 ? -10.445 2.768 13.672 1 98.38 76 CYS A N 1
ATOM 597 C CA . CYS A 1 76 ? -11.062 4.078 13.5 1 98.38 76 CYS A CA 1
ATOM 598 C C . CYS A 1 76 ? -11.203 4.793 14.836 1 98.38 76 CYS A C 1
ATOM 600 O O . CYS A 1 76 ? -12.156 5.551 15.039 1 98.38 76 CYS A O 1
ATOM 602 N N . VAL A 1 77 ? -10.344 4.523 15.766 1 98.19 77 VAL A N 1
ATOM 603 C CA . VAL A 1 77 ? -10.297 5.18 17.078 1 98.19 77 VAL A CA 1
ATOM 604 C C . VAL A 1 77 ? -8.977 5.922 17.234 1 98.19 77 VAL A C 1
ATOM 606 O O . VAL A 1 77 ? -7.91 5.301 17.328 1 98.19 77 VAL A O 1
ATOM 609 N N . PRO A 1 78 ? -9.039 7.242 17.25 1 97.69 78 PRO A N 1
ATOM 610 C CA . PRO A 1 78 ? -7.785 7.98 17.375 1 97.69 78 PRO A CA 1
ATOM 611 C C . PRO A 1 78 ? -7.023 7.629 18.656 1 97.69 78 PRO A C 1
ATOM 613 O O . PRO A 1 78 ? -7.633 7.285 19.672 1 97.69 78 PRO A O 1
ATOM 616 N N . GLY A 1 79 ? -5.668 7.707 18.516 1 95.56 79 GLY A N 1
ATOM 617 C CA . GLY A 1 79 ? -4.848 7.559 19.719 1 95.56 79 GLY A CA 1
ATOM 618 C C . GLY A 1 79 ? -5.148 8.602 20.766 1 95.56 79 GLY A C 1
ATOM 619 O O . GLY A 1 79 ? -5.656 9.68 20.469 1 95.56 79 GLY A O 1
ATOM 620 N N . ALA A 1 80 ? -4.715 8.195 21.953 1 92.75 80 ALA A N 1
ATOM 621 C CA . ALA A 1 80 ? -4.898 9.141 23.047 1 92.75 80 ALA A CA 1
ATOM 622 C C . ALA A 1 80 ? -4.086 10.414 22.812 1 92.75 80 ALA A C 1
ATOM 624 O O . ALA A 1 80 ? -2.939 10.352 22.359 1 92.75 80 ALA A O 1
ATOM 625 N N . ASN A 1 81 ? -4.625 11.539 22.969 1 94.88 81 ASN A N 1
ATOM 626 C CA . ASN A 1 81 ? -3.992 12.852 22.906 1 94.88 81 ASN A CA 1
ATOM 627 C C . ASN A 1 81 ? -3.6 13.227 21.469 1 94.88 81 ASN A C 1
ATOM 629 O O . ASN A 1 81 ? -2.695 14.031 21.266 1 94.88 81 ASN A O 1
ATOM 633 N N . VAL A 1 82 ? -4.062 12.5 20.516 1 97.31 82 VAL A N 1
ATOM 634 C CA . VAL A 1 82 ? -3.848 12.898 19.141 1 97.31 82 VAL A CA 1
ATOM 635 C C . VAL A 1 82 ? -4.961 13.852 18.703 1 97.31 82 VAL A C 1
ATOM 637 O O . VAL A 1 82 ? -6.145 13.516 18.797 1 97.31 82 VAL A O 1
ATOM 640 N N . GLU A 1 83 ? -4.559 15.055 18.234 1 98.19 83 GLU A N 1
ATOM 641 C CA . GLU A 1 83 ? -5.531 16.016 17.719 1 98.19 83 GLU A CA 1
ATOM 642 C C . GLU A 1 83 ? -5.59 15.969 16.203 1 98.19 83 GLU A C 1
ATOM 644 O O . GLU A 1 83 ? -4.559 15.867 15.531 1 98.19 83 GLU A O 1
ATOM 649 N N . PRO A 1 84 ? -6.777 16.109 15.625 1 98.75 84 PRO A N 1
ATOM 650 C CA . PRO A 1 84 ? -6.891 16.094 14.164 1 98.75 84 PRO A CA 1
ATOM 651 C C . PRO A 1 84 ? -6.516 17.438 13.531 1 98.75 84 PRO A C 1
ATOM 653 O O . PRO A 1 84 ? -6.562 18.469 14.203 1 98.75 84 PRO A O 1
ATOM 656 N N . LEU A 1 85 ? -6.105 17.406 12.289 1 98.88 85 LEU A N 1
ATOM 657 C CA . LEU A 1 85 ? -6.094 18.609 11.445 1 98.88 85 LEU A CA 1
ATOM 658 C C . LEU A 1 85 ? -7.508 18.969 11.008 1 98.88 85 LEU A C 1
ATOM 660 O O . LEU A 1 85 ? -8.312 18.094 10.695 1 98.88 85 LEU A O 1
ATOM 664 N N . THR A 1 86 ? -7.867 20.266 10.961 1 98.81 86 THR A N 1
ATOM 665 C CA . THR A 1 86 ? -9.266 20.641 10.773 1 98.81 86 THR A CA 1
ATOM 666 C C . THR A 1 86 ? -9.391 21.844 9.844 1 98.81 86 THR A C 1
ATOM 668 O O . THR A 1 86 ? -10.453 22.469 9.773 1 98.81 86 THR A O 1
ATOM 671 N N . SER A 1 87 ? -8.367 22.219 9.141 1 98.56 87 SER A N 1
ATOM 672 C CA . SER A 1 87 ? -8.367 23.5 8.453 1 98.56 87 SER A CA 1
ATOM 673 C C . SER A 1 87 ? -9.164 23.438 7.156 1 98.56 87 SER A C 1
ATOM 675 O O . SER A 1 87 ? -9.508 24.469 6.582 1 98.56 87 SER A O 1
ATOM 677 N N . GLY A 1 88 ? -9.406 22.281 6.691 1 98.75 88 GLY A N 1
ATOM 678 C CA . GLY A 1 88 ? -10.023 22.125 5.383 1 98.75 88 GLY A CA 1
ATOM 679 C C . GLY A 1 88 ? -9.031 22.203 4.242 1 98.75 88 GLY A C 1
ATOM 680 O O . GLY A 1 88 ? -9.383 21.953 3.084 1 98.75 88 GLY A O 1
ATOM 681 N N . ASN A 1 89 ? -7.859 22.562 4.469 1 98.75 89 ASN A N 1
ATOM 682 C CA . ASN A 1 89 ? -6.699 22.578 3.58 1 98.75 89 ASN A CA 1
ATOM 683 C C . ASN A 1 89 ? -5.445 22.078 4.289 1 98.75 89 ASN A C 1
ATOM 685 O O . ASN A 1 89 ? -4.457 22.812 4.391 1 98.75 89 ASN A O 1
ATOM 689 N N . ASP A 1 90 ? -5.473 20.891 4.77 1 98.94 90 ASP A N 1
ATOM 690 C CA . ASP A 1 90 ? -4.418 20.359 5.621 1 98.94 90 ASP A CA 1
ATOM 691 C C . ASP A 1 90 ? -3.262 19.812 4.789 1 98.94 90 ASP A C 1
ATOM 693 O O . ASP A 1 90 ? -3.475 19.047 3.846 1 98.94 90 ASP A O 1
ATOM 697 N N . VAL A 1 91 ? -2.051 20.188 5.086 1 98.88 91 VAL A N 1
ATOM 698 C CA . VAL A 1 91 ? -0.847 19.766 4.379 1 98.88 91 VAL A CA 1
ATOM 699 C C . VAL A 1 91 ? -0.001 18.875 5.289 1 98.88 91 VAL A C 1
ATOM 701 O O . VAL A 1 91 ? 0.301 19.25 6.426 1 98.88 91 VAL A O 1
ATOM 704 N N . ILE A 1 92 ? 0.4 17.719 4.812 1 98.81 92 ILE A N 1
ATOM 705 C CA . ILE A 1 92 ? 1.274 16.797 5.527 1 98.81 92 ILE A CA 1
ATOM 706 C C . ILE A 1 92 ? 2.531 16.531 4.703 1 98.81 92 ILE A C 1
ATOM 708 O O . ILE A 1 92 ? 2.447 16 3.586 1 98.81 92 ILE A O 1
ATOM 712 N N . ASP A 1 93 ? 3.693 16.812 5.258 1 98.56 93 ASP A N 1
ATOM 713 C CA . ASP A 1 93 ? 4.973 16.5 4.633 1 98.56 93 ASP A CA 1
ATOM 714 C C . ASP A 1 93 ? 5.352 15.039 4.863 1 98.56 93 ASP A C 1
ATOM 716 O O . ASP A 1 93 ? 5.367 14.57 6.004 1 98.56 93 ASP A O 1
ATOM 720 N N . LEU A 1 94 ? 5.695 14.422 3.791 1 98.12 94 LEU A N 1
ATOM 721 C CA . LEU A 1 94 ? 6.203 13.062 3.908 1 98.12 94 LEU A CA 1
ATOM 722 C C . LEU A 1 94 ? 7.711 13.055 4.113 1 98.12 94 LEU A C 1
ATOM 724 O O . LEU A 1 94 ? 8.477 13.195 3.152 1 98.12 94 LEU A O 1
ATOM 728 N N . LYS A 1 95 ? 8.086 12.727 5.324 1 96.94 95 LYS A N 1
ATOM 729 C CA . LYS A 1 95 ? 9.461 13.023 5.691 1 96.94 95 LYS A CA 1
ATOM 730 C C . LYS A 1 95 ? 10.297 11.75 5.781 1 96.94 95 LYS A C 1
ATOM 732 O O . LYS A 1 95 ? 11.531 11.805 5.797 1 96.94 95 LYS A O 1
ATOM 737 N N . THR A 1 96 ? 9.688 10.555 5.941 1 94.38 96 THR A N 1
ATOM 738 C CA . THR A 1 96 ? 10.398 9.289 6.07 1 94.38 96 THR A CA 1
ATOM 739 C C . THR A 1 96 ? 9.719 8.203 5.242 1 94.38 96 THR A C 1
ATOM 741 O O . THR A 1 96 ? 8.516 8.273 4.977 1 94.38 96 THR A O 1
ATOM 744 N N . PRO A 1 97 ? 10.484 7.227 4.863 1 91.88 97 PRO A N 1
ATOM 745 C CA . PRO A 1 97 ? 9.859 6.117 4.137 1 91.88 97 PRO A CA 1
ATOM 746 C C . PRO A 1 97 ? 8.961 5.266 5.027 1 91.88 97 PRO A C 1
ATOM 748 O O . PRO A 1 97 ? 9.039 5.348 6.254 1 91.88 97 PRO A O 1
ATOM 751 N N . GLY A 1 98 ? 8.18 4.418 4.367 1 91.75 98 GLY A N 1
ATOM 752 C CA . GLY A 1 98 ? 7.348 3.471 5.086 1 91.75 98 GLY A CA 1
ATOM 753 C C . GLY A 1 98 ? 5.871 3.824 5.043 1 91.75 98 GLY A C 1
ATOM 754 O O . GLY A 1 98 ? 5.488 4.832 4.445 1 91.75 98 GLY A O 1
ATOM 755 N N . LYS A 1 99 ? 5.02 3.084 5.746 1 93.94 99 LYS A N 1
ATOM 756 C CA . LYS A 1 99 ? 3.568 3.246 5.727 1 93.94 99 LYS A CA 1
ATOM 757 C C . LYS A 1 99 ? 3.135 4.418 6.602 1 93.94 99 LYS A C 1
ATOM 759 O O . LYS A 1 99 ? 3.67 4.617 7.691 1 93.94 99 LYS A O 1
ATOM 764 N N . LYS A 1 100 ? 2.205 5.16 6.039 1 97.5 100 LYS A N 1
ATOM 765 C CA . LYS A 1 100 ? 1.514 6.219 6.773 1 97.5 100 LYS A CA 1
ATOM 766 C C . LYS A 1 100 ? -0 6.059 6.672 1 97.5 100 LYS A C 1
ATOM 768 O O . LYS A 1 100 ? -0.519 5.656 5.629 1 97.5 100 LYS A O 1
ATOM 773 N N . TRP A 1 101 ? -0.725 6.41 7.719 1 98.25 101 TRP A N 1
ATOM 774 C CA . TRP A 1 101 ? -2.166 6.199 7.797 1 98.25 101 TRP A CA 1
ATOM 775 C C . TRP A 1 101 ? -2.879 7.469 8.25 1 98.25 101 TRP A C 1
ATOM 777 O O . TRP A 1 101 ? -2.434 8.141 9.188 1 98.25 101 TRP A O 1
ATOM 787 N N . TYR A 1 102 ? -4.004 7.723 7.602 1 98.88 102 TYR A N 1
ATOM 788 C CA . TYR A 1 102 ? -4.832 8.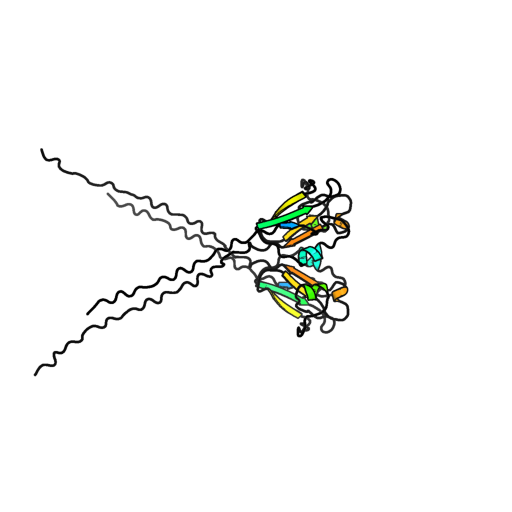883 7.91 1 98.88 102 TYR A CA 1
ATOM 789 C C . TYR A 1 102 ? -6.312 8.539 7.82 1 98.88 102 TYR A C 1
ATOM 791 O O . TYR A 1 102 ? -6.715 7.711 7 1 98.88 102 TYR A O 1
ATOM 799 N N . PHE A 1 103 ? -7.129 9.148 8.641 1 98.88 103 PHE A N 1
ATOM 800 C CA . PHE A 1 103 ? -8.562 8.898 8.531 1 98.88 103 PHE A CA 1
ATOM 801 C C . PHE A 1 103 ? -9.359 10.078 9.078 1 98.88 103 PHE A C 1
ATOM 803 O O . PHE A 1 103 ? -8.805 10.945 9.766 1 98.88 103 PHE A O 1
ATOM 810 N N . CYS A 1 104 ? -10.617 10.219 8.703 1 98.94 104 CYS A N 1
ATOM 811 C CA . CYS A 1 104 ? -11.539 11.203 9.258 1 98.94 104 CYS A CA 1
ATOM 812 C C . CYS A 1 104 ? -12.188 10.68 10.531 1 98.94 104 CYS A C 1
ATOM 814 O O . CYS A 1 104 ? -12.773 9.594 10.539 1 98.94 104 CYS A O 1
ATOM 816 N N . GLY A 1 105 ? -12.219 11.43 11.562 1 98.69 105 GLY A N 1
ATOM 817 C CA . GLY A 1 105 ? -12.734 11 12.852 1 98.69 105 GLY A CA 1
ATOM 818 C C . GLY A 1 105 ? -14.133 11.531 13.141 1 98.69 105 GLY A C 1
ATOM 819 O O . GLY A 1 105 ? -14.656 11.344 14.242 1 98.69 105 GLY A O 1
ATOM 820 N N . ILE A 1 106 ? -14.742 12.211 12.172 1 98.62 106 ILE A N 1
ATOM 821 C CA . ILE A 1 106 ? -16.094 12.734 12.367 1 98.62 106 ILE A CA 1
ATOM 822 C C . ILE A 1 106 ? -17.109 11.602 12.219 1 98.62 106 ILE A C 1
ATOM 824 O O . ILE A 1 106 ? -17.109 10.898 11.211 1 98.62 106 ILE A O 1
ATOM 828 N N . ASN A 1 107 ? -17.922 11.406 13.266 1 97.94 107 ASN A N 1
ATOM 829 C CA . ASN A 1 107 ? -18.938 10.367 13.273 1 97.94 107 ASN A CA 1
ATOM 830 C C . ASN A 1 107 ? -18.375 9.016 12.836 1 97.94 107 ASN A C 1
ATOM 832 O O . ASN A 1 107 ? -17.406 8.531 13.414 1 97.94 107 ASN A O 1
ATOM 836 N N . ASN A 1 108 ? -19.047 8.352 11.867 1 98.5 108 ASN A N 1
ATOM 837 C CA . ASN A 1 108 ? -18.594 7.039 11.422 1 98.5 108 ASN A CA 1
ATOM 838 C C . ASN A 1 108 ? -17.969 7.098 10.039 1 98.5 108 ASN A C 1
ATOM 840 O O . ASN A 1 108 ? -18 6.109 9.297 1 98.5 108 ASN A O 1
ATOM 844 N N . HIS A 1 109 ? -17.312 8.25 9.664 1 98.88 109 HIS A N 1
ATOM 845 C CA . HIS A 1 109 ? -16.766 8.438 8.328 1 98.88 109 HIS A CA 1
ATOM 846 C C . HIS A 1 109 ? -15.625 7.453 8.055 1 98.88 109 HIS A C 1
ATOM 848 O O . HIS A 1 109 ? -15.523 6.902 6.957 1 98.88 109 HIS A O 1
ATOM 854 N N . CYS A 1 110 ? -14.852 7.227 9.086 1 98.75 110 CYS A N 1
ATOM 855 C CA . CYS A 1 110 ? -13.742 6.289 8.938 1 98.75 110 CYS A CA 1
ATOM 856 C C . CYS A 1 110 ? -14.258 4.875 8.672 1 98.75 110 CYS A C 1
ATOM 858 O O . CYS A 1 110 ? -13.773 4.191 7.773 1 98.75 110 CYS A O 1
ATOM 860 N N . GLU A 1 111 ? -15.25 4.473 9.398 1 97.62 111 GLU A N 1
ATOM 861 C CA . GLU A 1 111 ? -15.836 3.145 9.242 1 97.62 111 GLU A CA 1
ATOM 862 C C . GLU A 1 111 ? -16.469 2.98 7.867 1 97.62 111 GLU A C 1
ATOM 864 O O . GLU A 1 111 ? -16.594 1.863 7.363 1 97.62 111 GLU A O 1
ATOM 869 N N . GLN A 1 112 ? -16.781 4.02 7.312 1 97.75 112 GLN A N 1
ATOM 870 C CA . GLN A 1 112 ? -17.406 3.994 5.992 1 97.75 112 GLN A CA 1
ATOM 871 C C . GLN A 1 112 ? -16.359 4.129 4.891 1 97.75 112 GLN A C 1
ATOM 873 O O . GLN A 1 112 ? -16.688 4.312 3.721 1 97.75 112 GLN A O 1
ATOM 878 N N . GLY A 1 113 ? -15.156 4.195 5.254 1 97.25 113 GLY A N 1
ATOM 879 C CA . GLY A 1 113 ? -14.109 4.086 4.254 1 97.25 113 GLY A CA 1
ATOM 880 C C . GLY A 1 113 ? -13.367 5.391 4.016 1 97.25 113 GLY A C 1
ATOM 881 O O . GLY A 1 113 ? -12.531 5.48 3.117 1 97.25 113 GLY A O 1
ATOM 882 N N . MET A 1 114 ? -13.656 6.398 4.832 1 98.75 114 MET A N 1
ATOM 883 C CA . MET A 1 114 ? -12.945 7.664 4.668 1 98.75 114 MET A CA 1
ATOM 884 C C . MET A 1 114 ? -11.609 7.637 5.398 1 98.75 114 MET A C 1
ATOM 886 O O . MET A 1 114 ? -11.422 8.352 6.383 1 98.75 114 MET A O 1
ATOM 890 N N . LYS A 1 115 ? -10.703 6.844 4.934 1 98.56 115 LYS A N 1
ATOM 891 C CA . LYS A 1 115 ? -9.352 6.598 5.426 1 98.56 115 LYS A CA 1
ATOM 892 C C . LYS A 1 115 ? -8.422 6.203 4.285 1 98.56 115 LYS A C 1
ATOM 894 O O . LYS A 1 115 ? -8.859 5.66 3.27 1 98.56 115 LYS A O 1
ATOM 899 N N . VAL A 1 116 ? -7.121 6.551 4.426 1 98.5 116 VAL A N 1
ATOM 900 C CA . VAL A 1 116 ? -6.148 6.301 3.365 1 98.5 116 VAL A CA 1
ATOM 901 C C . VAL A 1 116 ? -4.805 5.91 3.977 1 98.5 116 VAL A C 1
ATOM 903 O O . VAL A 1 116 ? -4.383 6.488 4.984 1 98.5 116 VAL A O 1
ATOM 906 N N . SER A 1 117 ? -4.234 4.883 3.482 1 96.38 117 SER A N 1
ATOM 907 C CA . SER A 1 117 ? -2.844 4.523 3.748 1 96.38 117 SER A CA 1
ATOM 908 C C . SER A 1 117 ? -1.971 4.75 2.518 1 96.38 117 SER A C 1
ATOM 910 O O . SER A 1 117 ? -2.393 4.48 1.392 1 96.38 117 SER A O 1
ATOM 912 N N . VAL A 1 118 ? -0.797 5.289 2.723 1 96.62 118 VAL A N 1
ATOM 913 C CA . VAL A 1 118 ? 0.172 5.434 1.641 1 96.62 118 VAL A CA 1
ATOM 914 C C . VAL A 1 118 ? 1.489 4.77 2.033 1 96.62 118 VAL A C 1
ATOM 916 O O . VAL A 1 118 ? 1.807 4.66 3.221 1 96.62 118 VAL A O 1
ATOM 919 N N . ASN A 1 119 ? 2.225 4.344 1.068 1 94.06 119 ASN A N 1
ATOM 920 C CA . ASN A 1 119 ? 3.578 3.832 1.253 1 94.06 119 ASN A CA 1
ATOM 921 C C . ASN A 1 119 ? 4.621 4.789 0.68 1 94.06 119 ASN A C 1
ATOM 923 O O . ASN A 1 119 ? 4.727 4.941 -0.538 1 94.06 119 ASN A O 1
ATOM 927 N N . VAL A 1 120 ? 5.398 5.332 1.56 1 95.19 120 VAL A N 1
ATOM 928 C CA . VAL A 1 120 ? 6.371 6.34 1.152 1 95.19 120 VAL A CA 1
ATOM 929 C C . VAL A 1 120 ? 7.711 5.676 0.854 1 95.19 120 VAL A C 1
ATOM 931 O O . VAL A 1 120 ? 8.289 5.012 1.719 1 95.19 120 VAL A O 1
ATOM 934 N N . LEU A 1 121 ? 8.133 5.918 -0.353 1 92.25 121 LEU A N 1
ATOM 935 C CA . LEU A 1 121 ? 9.438 5.418 -0.78 1 92.25 121 LEU A CA 1
ATOM 936 C C . LEU A 1 121 ? 10.531 6.445 -0.499 1 92.25 121 LEU A C 1
ATOM 938 O O . LEU A 1 121 ? 10.234 7.602 -0.195 1 92.25 121 LEU A O 1
ATOM 942 N N . GLU A 1 122 ? 11.727 5.996 -0.646 1 89.44 122 GLU A N 1
ATOM 943 C CA . GLU A 1 122 ? 12.852 6.918 -0.495 1 89.44 122 GLU A CA 1
ATOM 944 C C . GLU A 1 122 ? 12.742 8.086 -1.471 1 89.44 122 GLU A C 1
ATOM 946 O O . GLU A 1 122 ? 12.078 7.977 -2.504 1 89.44 122 GLU A O 1
ATOM 951 N N . ALA A 1 123 ? 13.406 9.086 -1.038 1 89.38 123 ALA A N 1
ATOM 952 C CA . ALA A 1 123 ? 13.406 10.25 -1.919 1 89.38 123 ALA A CA 1
ATOM 953 C C . ALA A 1 123 ? 13.891 9.883 -3.316 1 89.38 123 ALA A C 1
ATOM 955 O O . ALA A 1 123 ? 14.742 9 -3.473 1 89.38 123 ALA A O 1
ATOM 956 N N . LYS A 1 124 ? 13.25 10.398 -4.273 1 76.88 124 LYS A N 1
ATOM 957 C CA . LYS A 1 124 ? 13.719 10.172 -5.637 1 76.88 124 LYS A CA 1
ATOM 958 C C . LYS A 1 124 ? 15.125 10.734 -5.828 1 76.88 124 LYS A C 1
ATOM 960 O O . LYS A 1 124 ? 15.406 11.875 -5.441 1 76.88 124 LYS A O 1
ATOM 965 N N . ASP A 1 125 ? 16.188 9.914 -5.484 1 60.53 125 ASP A N 1
ATOM 966 C CA . ASP A 1 125 ? 17.547 10.375 -5.734 1 60.53 125 ASP A CA 1
ATOM 967 C C . ASP A 1 125 ? 17.625 11.164 -7.039 1 60.53 125 ASP A C 1
ATOM 969 O O . ASP A 1 125 ? 17.047 10.766 -8.047 1 60.53 125 ASP A O 1
ATOM 973 N N . GLY A 1 126 ? 17.75 12.359 -7.152 1 46.41 126 GLY A N 1
ATOM 974 C CA . GLY A 1 126 ? 18.375 12.734 -8.414 1 46.41 126 GLY A CA 1
ATOM 975 C C . GLY A 1 126 ? 19.297 11.664 -8.961 1 46.41 126 GLY A C 1
ATOM 976 O O . GLY A 1 126 ? 19.5 10.625 -8.328 1 46.41 126 GLY A O 1
ATOM 977 N N . SER A 1 127 ? 20.781 11.789 -9.188 1 41.69 127 SER A N 1
ATOM 978 C CA . SER A 1 127 ? 21.953 11.062 -9.648 1 41.69 127 SER A CA 1
ATOM 979 C C . SER A 1 127 ? 22.328 9.945 -8.688 1 41.69 127 SER A C 1
ATOM 981 O O . SER A 1 127 ? 22.797 10.203 -7.578 1 41.69 127 SER A O 1
ATOM 983 N N . SER A 1 128 ? 21.578 9.039 -8.539 1 39.72 128 SER A N 1
ATOM 984 C CA . SER A 1 128 ? 22.234 7.758 -8.281 1 39.72 128 SER A CA 1
ATOM 985 C C . SER A 1 128 ? 23.516 7.621 -9.094 1 39.72 128 SER A C 1
ATOM 987 O O . SER A 1 128 ? 23.453 7.332 -10.289 1 39.72 128 SER A O 1
ATOM 989 N N . SER A 1 129 ? 24.406 8.555 -9.016 1 34.97 129 SER A N 1
ATOM 990 C CA . SER A 1 129 ? 25.75 8.445 -9.539 1 34.97 129 SER A CA 1
ATOM 991 C C . SER A 1 129 ? 26.422 7.145 -9.094 1 34.97 129 SER A C 1
ATOM 993 O O . SER A 1 129 ? 26.734 6.977 -7.914 1 34.97 129 SER A O 1
ATOM 995 N N . SER A 1 130 ? 25.891 6.07 -9.477 1 34.44 130 SER A N 1
ATOM 996 C CA . SER A 1 130 ? 26.812 4.941 -9.453 1 34.44 130 SER A CA 1
ATOM 997 C C . SER A 1 130 ? 28.203 5.363 -9.891 1 34.44 130 SER A C 1
ATOM 999 O O . SER A 1 130 ? 28.438 5.629 -11.07 1 34.44 130 SER A O 1
ATOM 1001 N N . ALA A 1 131 ? 28.922 6.148 -9.07 1 32.03 131 ALA A N 1
ATOM 1002 C CA . ALA A 1 131 ? 30.359 6.359 -9.312 1 32.03 131 ALA A CA 1
ATOM 1003 C C . ALA A 1 131 ? 31.047 5.055 -9.695 1 32.03 131 ALA A C 1
ATOM 1005 O O . ALA A 1 131 ? 31.094 4.117 -8.898 1 32.03 131 ALA A O 1
ATOM 1006 N N . SER A 1 132 ? 30.844 4.613 -10.906 1 29.83 132 SER A N 1
ATOM 1007 C CA . SER A 1 132 ? 31.797 3.674 -11.5 1 29.83 132 SER A CA 1
ATOM 1008 C C . SER A 1 132 ? 33.219 4.074 -11.188 1 29.83 132 SER A C 1
ATOM 1010 O O . SER A 1 132 ? 33.719 5.109 -11.656 1 29.83 132 SER A O 1
ATOM 1012 N N . ARG A 1 133 ? 33.688 3.832 -9.953 1 28.3 133 ARG A N 1
ATOM 1013 C CA . ARG A 1 133 ? 35.125 3.945 -9.68 1 28.3 133 ARG A CA 1
ATOM 1014 C C . ARG A 1 133 ? 35.969 3.398 -10.836 1 28.3 133 ARG A C 1
ATOM 1016 O O . ARG A 1 133 ? 35.812 2.232 -11.211 1 28.3 133 ARG A O 1
ATOM 1023 N N . LEU A 1 134 ? 36.188 4.219 -11.867 1 30.61 134 LEU A N 1
ATOM 1024 C CA . LEU A 1 134 ? 37.25 3.963 -12.828 1 30.61 134 LEU A CA 1
ATOM 1025 C C . LEU A 1 134 ? 38.5 3.477 -12.117 1 30.61 134 LEU A C 1
ATOM 1027 O O . LEU A 1 134 ? 39.094 4.199 -11.305 1 30.61 134 LEU A O 1
ATOM 1031 N N . SER A 1 135 ? 38.469 2.27 -11.672 1 28.88 135 SER A N 1
ATOM 1032 C CA . SER A 1 135 ? 39.719 1.625 -11.297 1 28.88 135 SER A CA 1
ATOM 1033 C C . SER A 1 135 ? 40.812 1.91 -12.328 1 28.88 135 SER A C 1
ATOM 1035 O O . SER A 1 135 ? 40.688 1.521 -13.492 1 28.88 135 SER A O 1
ATOM 1037 N N . THR A 1 136 ? 41.344 3.158 -12.25 1 29.84 136 THR A N 1
ATOM 1038 C CA . THR A 1 136 ? 42.562 3.551 -12.945 1 29.84 136 THR A CA 1
ATOM 1039 C C . THR A 1 136 ? 43.656 2.477 -12.805 1 29.84 136 THR A C 1
ATOM 1041 O O . THR A 1 136 ? 44.062 2.16 -11.695 1 29.84 136 THR A O 1
ATOM 1044 N N . LEU A 1 137 ? 43.531 1.408 -13.625 1 28.45 137 LEU A N 1
ATOM 1045 C CA . LEU A 1 137 ? 44.656 0.48 -13.859 1 28.45 137 LEU A CA 1
ATOM 1046 C C . LEU A 1 137 ? 45.938 1.233 -14.141 1 28.45 137 LEU A C 1
ATOM 1048 O O . LEU A 1 137 ? 46 2.084 -15.031 1 28.45 137 LEU A O 1
ATOM 1052 N N . ASN A 1 138 ? 46.719 1.502 -13.125 1 29 138 ASN A N 1
ATOM 1053 C CA . ASN A 1 138 ? 48.062 2.018 -13.125 1 29 138 ASN A CA 1
ATOM 1054 C C . ASN A 1 138 ? 48.938 1.276 -14.133 1 29 138 ASN A C 1
ATOM 1056 O O . ASN A 1 138 ? 49.125 0.061 -14.031 1 29 138 ASN A O 1
ATOM 1060 N N . SER A 1 139 ? 48.906 1.59 -15.438 1 30.58 139 SER A N 1
ATOM 1061 C CA . SER A 1 139 ? 49.844 1.215 -16.5 1 30.58 139 SER A CA 1
ATOM 1062 C C . SER A 1 139 ? 51.281 1.367 -16.031 1 30.58 139 SER A C 1
ATOM 1064 O O . SER A 1 139 ? 51.75 2.486 -15.836 1 30.58 139 SER A O 1
ATOM 1066 N N . ALA A 1 140 ? 51.812 0.417 -15.195 1 28.62 140 ALA A N 1
ATOM 1067 C CA . ALA A 1 140 ? 53.25 0.333 -14.914 1 28.62 140 ALA A CA 1
ATOM 1068 C C . ALA A 1 140 ? 54.062 0.288 -16.203 1 28.62 140 ALA A C 1
ATOM 1070 O O . ALA A 1 140 ? 53.938 -0.654 -16.984 1 28.62 140 ALA A O 1
ATOM 1071 N N . PHE A 1 141 ? 54.406 1.37 -16.891 1 28.83 141 PHE A N 1
ATOM 1072 C CA . PHE A 1 141 ? 55.344 1.564 -17.969 1 28.83 141 PHE A CA 1
ATOM 1073 C C . PHE A 1 141 ? 56.719 0.997 -17.609 1 28.83 141 PHE A C 1
ATOM 1075 O O . PHE A 1 141 ? 57.406 1.519 -16.719 1 28.83 141 PHE A O 1
ATOM 1082 N N . VAL A 1 142 ? 56.875 -0.36 -17.562 1 26.66 142 VAL A N 1
ATOM 1083 C CA . VAL A 1 142 ? 58.188 -0.972 -17.406 1 26.66 142 VAL A CA 1
ATOM 1084 C C . VAL A 1 142 ? 59.156 -0.398 -18.453 1 26.66 142 VAL A C 1
ATOM 1086 O O . VAL A 1 142 ? 58.969 -0.626 -19.656 1 26.66 142 VAL A O 1
ATOM 1089 N N . ALA A 1 143 ? 59.844 0.607 -18.203 1 24.67 143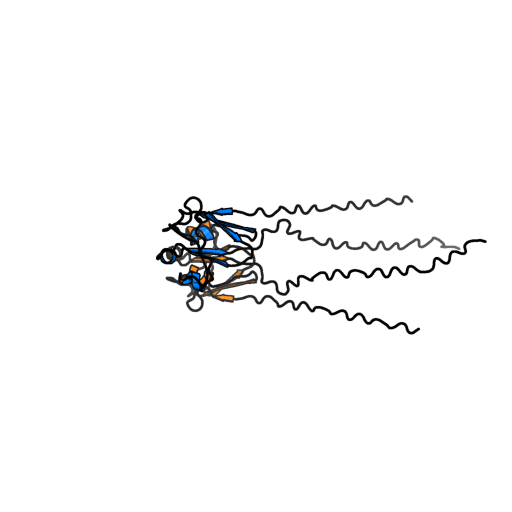 ALA A N 1
ATOM 1090 C CA . ALA A 1 143 ? 60.969 1.216 -18.906 1 24.67 143 ALA A CA 1
ATOM 1091 C C . ALA A 1 143 ? 62.125 0.229 -19.047 1 24.67 143 ALA A C 1
ATOM 1093 O O . ALA A 1 143 ? 62.875 0.012 -18.094 1 24.67 143 ALA A O 1
ATOM 1094 N N . ALA A 1 144 ? 61.875 -1.141 -19.344 1 26.11 144 ALA A N 1
ATOM 1095 C CA . ALA A 1 144 ? 63.125 -1.854 -19.5 1 26.11 144 ALA A CA 1
ATOM 1096 C C . ALA A 1 144 ? 64 -1.184 -20.547 1 26.11 144 ALA A C 1
ATOM 1098 O O . ALA A 1 144 ? 63.656 -1.081 -21.703 1 26.11 144 ALA A O 1
ATOM 1099 N N . PHE A 1 145 ? 64.875 -0.306 -20.109 1 25.2 145 PHE A N 1
ATOM 1100 C CA . PHE A 1 145 ? 65.938 0.458 -20.734 1 25.2 145 PHE A CA 1
ATOM 1101 C C . PHE A 1 145 ? 66.812 -0.442 -21.594 1 25.2 145 PHE A C 1
ATOM 1103 O O . PHE A 1 145 ? 66.812 -1.665 -21.453 1 25.2 145 PHE A O 1
ATOM 1110 N N . VAL A 1 146 ? 67.938 -0.005 -22.188 1 26.31 146 VAL A N 1
ATOM 1111 C CA . VAL A 1 146 ? 68.875 0.234 -23.312 1 26.31 146 VAL A CA 1
ATOM 1112 C C . VAL A 1 146 ? 70.062 -0.746 -23.25 1 26.31 146 VAL A C 1
ATOM 1114 O O . VAL A 1 146 ? 70.875 -0.644 -22.375 1 26.31 146 VAL A O 1
ATOM 1117 N N . MET A 1 147 ? 69.688 -2.141 -23.25 1 25.52 147 MET A N 1
ATOM 1118 C CA . MET A 1 147 ? 70.875 -3.02 -23.375 1 25.52 147 MET A CA 1
ATOM 1119 C C . MET A 1 147 ? 71.75 -2.596 -24.547 1 25.52 147 MET A C 1
ATOM 1121 O O . MET A 1 147 ? 71.312 -2.523 -25.688 1 25.52 147 MET A O 1
ATOM 1125 N N . PHE A 1 148 ? 72.75 -1.771 -24.297 1 26.14 148 PHE A N 1
ATOM 1126 C CA . PHE A 1 148 ? 73.875 -1.265 -25.062 1 26.14 148 PHE A CA 1
ATOM 1127 C C . PHE A 1 148 ? 74.625 -2.402 -25.75 1 26.14 148 PHE A C 1
ATOM 1129 O O . PHE A 1 148 ? 74.562 -3.549 -25.312 1 26.14 148 PHE A O 1
ATOM 1136 N N . LEU A 1 149 ? 75.438 -2.168 -26.812 1 29.19 149 LEU A N 1
ATOM 1137 C CA . LEU A 1 149 ? 76.062 -2.432 -28.109 1 29.19 149 LEU A CA 1
ATOM 1138 C C . LEU A 1 149 ? 77.312 -3.297 -27.938 1 29.19 149 LEU A C 1
ATOM 1140 O O . LEU A 1 149 ? 77.875 -3.791 -28.922 1 29.19 149 LEU A O 1
ATOM 1144 N N . ILE A 1 150 ? 77.875 -3.471 -26.672 1 29.56 150 ILE A N 1
ATOM 1145 C CA . ILE A 1 150 ? 79.375 -3.479 -26.844 1 29.56 150 ILE A CA 1
ATOM 1146 C C . ILE A 1 150 ? 79.812 -4.828 -27.406 1 29.56 150 ILE A C 1
ATOM 1148 O O . ILE A 1 150 ? 79.812 -5.824 -26.688 1 29.56 150 ILE A O 1
ATOM 1152 N N . ALA A 1 151 ? 79.188 -5.562 -28.25 1 26.45 151 ALA A N 1
ATOM 1153 C CA . ALA A 1 151 ? 79.875 -6.73 -28.797 1 26.45 151 ALA A CA 1
ATOM 1154 C C . ALA A 1 151 ? 81.188 -6.336 -29.469 1 26.45 151 ALA A C 1
ATOM 1156 O O . ALA A 1 151 ? 81.125 -5.645 -30.5 1 26.45 151 ALA A O 1
ATOM 1157 N N . ILE A 1 152 ? 82.25 -6.031 -28.781 1 26.98 152 ILE A N 1
ATOM 1158 C CA . ILE A 1 152 ? 83.625 -5.996 -29.062 1 26.98 152 ILE A CA 1
ATOM 1159 C C . ILE A 1 152 ? 84.062 -7.262 -29.812 1 26.98 152 ILE A C 1
ATOM 1161 O O . ILE A 1 152 ? 83.438 -8.305 -29.688 1 26.98 152 ILE A O 1
ATOM 1165 N N . ALA A 1 153 ? 85.688 -7.465 -30.25 1 23.34 153 ALA A N 1
ATOM 1166 C CA . ALA A 1 153 ? 86.75 -8.305 -30.875 1 23.34 153 ALA A CA 1
ATOM 1167 C C . ALA A 1 153 ? 86.812 -9.672 -30.188 1 23.34 153 ALA A C 1
ATOM 1169 O O . ALA A 1 153 ? 86.625 -9.781 -28.984 1 23.34 153 ALA A O 1
ATOM 1170 N N . MET B 1 1 ? 64.312 13.805 28.906 1 37.31 1 MET B N 1
ATOM 1171 C CA . MET B 1 1 ? 63.031 14.281 28.406 1 37.31 1 MET B CA 1
ATOM 1172 C C . MET B 1 1 ? 62.344 13.188 27.609 1 37.31 1 MET B C 1
ATOM 1174 O O . MET B 1 1 ? 62.812 12.781 26.547 1 37.31 1 MET B O 1
ATOM 1178 N N . GLY B 1 2 ? 61.844 12.125 28.266 1 44.41 2 GLY B N 1
ATOM 1179 C CA . GLY B 1 2 ? 61.219 10.914 27.734 1 44.41 2 GLY B CA 1
ATOM 1180 C C . GLY B 1 2 ? 60 11.188 26.859 1 44.41 2 GLY B C 1
ATOM 1181 O O . GLY B 1 2 ? 59.188 12.039 27.188 1 44.41 2 GLY B O 1
ATOM 1182 N N . LEU B 1 3 ? 60.219 11.055 25.578 1 51.47 3 LEU B N 1
ATOM 1183 C CA . LEU B 1 3 ? 59.156 11.117 24.578 1 51.47 3 LEU B CA 1
ATOM 1184 C C . LEU B 1 3 ? 57.969 10.227 24.984 1 51.47 3 LEU B C 1
ATOM 1186 O O . LEU B 1 3 ? 58.125 9.008 25.094 1 51.47 3 LEU B O 1
ATOM 1190 N N . LYS B 1 4 ? 57 10.656 25.875 1 48.84 4 LYS B N 1
ATOM 1191 C CA . LYS B 1 4 ? 55.75 9.938 26.125 1 48.84 4 LYS B CA 1
ATOM 1192 C C . LYS B 1 4 ? 55.031 9.609 24.812 1 48.84 4 LYS B C 1
ATOM 1194 O O . LYS B 1 4 ? 54.812 10.492 23.984 1 48.84 4 LYS B O 1
ATOM 1199 N N . ALA B 1 5 ? 55.188 8.391 24.297 1 53.31 5 ALA B N 1
ATOM 1200 C CA . ALA B 1 5 ? 54.406 7.805 23.188 1 53.31 5 ALA B CA 1
ATOM 1201 C C . ALA B 1 5 ? 52.906 7.93 23.438 1 53.31 5 ALA B C 1
ATOM 1203 O O . ALA B 1 5 ? 52.406 7.504 24.484 1 53.31 5 ALA B O 1
ATOM 1204 N N . LEU B 1 6 ? 52.312 9.023 23.016 1 51.91 6 LEU B N 1
ATOM 1205 C CA . LEU B 1 6 ? 50.844 9.094 23 1 51.91 6 LEU B CA 1
ATOM 1206 C C . LEU B 1 6 ? 50.25 7.926 22.219 1 51.91 6 LEU B C 1
ATOM 1208 O O . LEU B 1 6 ? 50.531 7.762 21.031 1 51.91 6 LEU B O 1
ATOM 1212 N N . LEU B 1 7 ? 49.938 6.805 22.859 1 50.38 7 LEU B N 1
ATOM 1213 C CA . LEU B 1 7 ? 49.188 5.719 22.25 1 50.38 7 LEU B CA 1
ATOM 1214 C C . LEU B 1 7 ? 47.812 6.195 21.812 1 50.38 7 LEU B C 1
ATOM 1216 O O . LEU B 1 7 ? 47 6.637 22.641 1 50.38 7 LEU B O 1
ATOM 1220 N N . VAL B 1 8 ? 47.625 6.637 20.594 1 54.81 8 VAL B N 1
ATOM 1221 C CA . VAL B 1 8 ? 46.312 6.91 20 1 54.81 8 VAL B CA 1
ATOM 1222 C C . VAL B 1 8 ? 45.531 5.613 19.906 1 54.81 8 VAL B C 1
ATOM 1224 O O . VAL B 1 8 ? 45.938 4.656 19.25 1 54.81 8 VAL B O 1
ATOM 1227 N N . ALA B 1 9 ? 44.688 5.258 20.875 1 52.75 9 ALA B N 1
ATOM 1228 C CA . ALA B 1 9 ? 43.719 4.16 20.734 1 52.75 9 ALA B CA 1
ATOM 1229 C C . ALA B 1 9 ? 42.75 4.43 19.609 1 52.75 9 ALA B C 1
ATOM 1231 O O . ALA B 1 9 ? 42 5.418 19.641 1 52.75 9 ALA B O 1
ATOM 1232 N N . LEU B 1 10 ? 42.969 3.934 18.406 1 53.66 10 LEU B N 1
ATOM 1233 C CA . LEU B 1 10 ? 42 3.951 17.328 1 53.66 10 LEU B CA 1
ATOM 1234 C C . LEU B 1 10 ? 40.781 3.129 17.688 1 53.66 10 LEU B C 1
ATOM 1236 O O . LEU B 1 10 ? 40.875 1.923 17.938 1 53.66 10 LEU B O 1
ATOM 1240 N N . SER B 1 11 ? 39.719 3.695 18.297 1 53.06 11 SER B N 1
ATOM 1241 C CA . SER B 1 11 ? 38.469 2.977 18.484 1 53.06 11 SER B CA 1
ATOM 1242 C C . SER B 1 11 ? 37.875 2.549 17.141 1 53.06 11 SER B C 1
ATOM 1244 O O . SER B 1 11 ? 37.562 3.391 16.297 1 53.06 11 SER B O 1
ATOM 1246 N N . VAL B 1 12 ? 38.188 1.366 16.625 1 53.16 12 VAL B N 1
ATOM 1247 C CA . VAL B 1 12 ? 37.5 0.794 15.477 1 53.16 12 VAL B CA 1
ATOM 1248 C C . VAL B 1 12 ? 36 0.666 15.781 1 53.16 12 VAL B C 1
ATOM 1250 O O . VAL B 1 12 ? 35.625 -0.044 16.719 1 53.16 12 VAL B O 1
ATOM 1253 N N . VAL B 1 13 ? 35.188 1.665 15.492 1 52.94 13 VAL B N 1
ATOM 1254 C CA . VAL B 1 13 ? 33.75 1.482 15.477 1 52.94 13 VAL B CA 1
ATOM 1255 C C . VAL B 1 13 ? 33.375 0.309 14.57 1 52.94 13 VAL B C 1
ATOM 1257 O O . VAL B 1 13 ? 33.625 0.351 13.359 1 52.94 13 VAL B O 1
ATOM 1260 N N . ASN B 1 14 ? 33.375 -0.942 15.047 1 48.78 14 ASN B N 1
ATOM 1261 C CA . ASN B 1 14 ? 32.875 -2.092 14.312 1 48.78 14 ASN B CA 1
ATOM 1262 C C . ASN B 1 14 ? 31.422 -1.865 13.836 1 48.78 14 ASN B C 1
ATOM 1264 O O . ASN B 1 14 ? 30.5 -1.9 14.641 1 48.78 14 ASN B O 1
ATOM 1268 N N . MET B 1 15 ? 31.219 -1.188 12.719 1 52.84 15 MET B N 1
ATOM 1269 C CA . MET B 1 15 ? 29.891 -1.166 12.094 1 52.84 15 MET B CA 1
ATOM 1270 C C . MET B 1 15 ? 29.344 -2.58 11.922 1 52.84 15 MET B C 1
ATOM 1272 O O . MET B 1 15 ? 29.844 -3.348 11.102 1 52.84 15 MET B O 1
ATOM 1276 N N . VAL B 1 16 ? 28.797 -3.158 12.984 1 51.62 16 VAL B N 1
ATOM 1277 C CA . VAL B 1 16 ? 28.125 -4.441 12.82 1 51.62 16 VAL B CA 1
ATOM 1278 C C . VAL B 1 16 ? 27.094 -4.352 11.688 1 51.62 16 VAL B C 1
ATOM 1280 O O . VAL B 1 16 ? 26.188 -3.518 11.727 1 51.62 16 VAL B O 1
ATOM 1283 N N . ILE B 1 17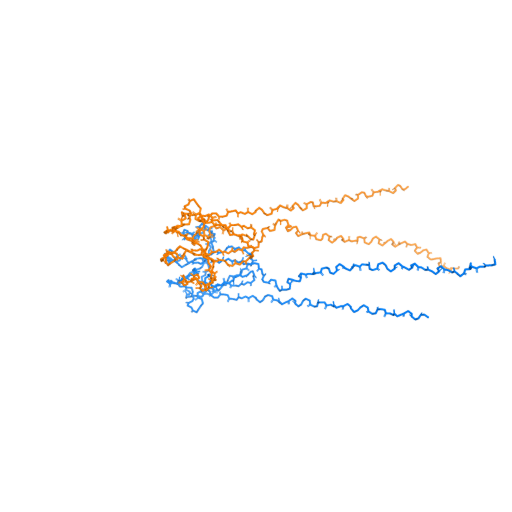 ? 27.469 -4.625 10.445 1 53.78 17 ILE B N 1
ATOM 1284 C CA . ILE B 1 17 ? 26.5 -4.824 9.367 1 53.78 17 ILE B CA 1
ATOM 1285 C C . ILE B 1 17 ? 25.484 -5.883 9.773 1 53.78 17 ILE B C 1
ATOM 1287 O O . ILE B 1 17 ? 25.844 -7.039 10 1 53.78 17 ILE B O 1
ATOM 1291 N N . VAL B 1 18 ? 24.453 -5.625 10.555 1 55.81 18 VAL B N 1
ATOM 1292 C CA . VAL B 1 18 ? 23.375 -6.59 10.766 1 55.81 18 VAL B CA 1
ATOM 1293 C C . VAL B 1 18 ? 22.766 -6.992 9.422 1 55.81 18 VAL B C 1
ATOM 1295 O O . VAL B 1 18 ? 22.297 -6.137 8.664 1 55.81 18 VAL B O 1
ATOM 1298 N N . PRO B 1 19 ? 23.203 -8.047 8.922 1 57.53 19 PRO B N 1
ATOM 1299 C CA . PRO B 1 19 ? 22.578 -8.477 7.668 1 57.53 19 PRO B CA 1
ATOM 1300 C C . PRO B 1 19 ? 21.062 -8.305 7.684 1 57.53 19 PRO B C 1
ATOM 1302 O O . PRO B 1 19 ? 20.406 -8.555 8.703 1 57.53 19 PRO B O 1
ATOM 1305 N N . THR B 1 20 ? 20.578 -7.527 6.867 1 63.72 20 THR B N 1
ATOM 1306 C CA . THR B 1 20 ? 19.141 -7.32 6.766 1 63.72 20 THR B CA 1
ATOM 1307 C C . THR B 1 20 ? 18.422 -8.641 6.484 1 63.72 20 THR B C 1
ATOM 1309 O O . THR B 1 20 ? 18.844 -9.406 5.617 1 63.72 20 THR B O 1
ATOM 1312 N N . MET B 1 21 ? 17.891 -9.406 7.453 1 79.06 21 MET B N 1
ATOM 1313 C CA . MET B 1 21 ? 17.219 -10.695 7.328 1 79.06 21 MET B CA 1
ATOM 1314 C C . MET B 1 21 ? 16.016 -10.602 6.379 1 79.06 21 MET B C 1
ATOM 1316 O O . MET B 1 21 ? 15.164 -9.734 6.543 1 79.06 21 MET B O 1
ATOM 1320 N N . SER B 1 22 ? 16.078 -11.203 5.301 1 91.12 22 SER B N 1
ATOM 1321 C CA . SER B 1 22 ? 14.969 -11.406 4.371 1 91.12 22 SER B CA 1
ATOM 1322 C C . SER B 1 22 ? 13.766 -12.023 5.07 1 91.12 22 SER B C 1
ATOM 1324 O O . SER B 1 22 ? 13.914 -12.938 5.883 1 91.12 22 SER B O 1
ATOM 1326 N N . THR B 1 23 ? 12.641 -11.547 4.918 1 95.81 23 THR B N 1
ATOM 1327 C CA . THR B 1 23 ? 11.406 -12.07 5.492 1 95.81 23 THR B CA 1
ATOM 1328 C C . THR B 1 23 ? 10.594 -12.828 4.441 1 95.81 23 THR B C 1
ATOM 1330 O O . THR B 1 23 ? 10.453 -12.359 3.309 1 95.81 23 THR B O 1
ATOM 1333 N N . ASP B 1 24 ? 10.18 -14.023 4.73 1 98 24 ASP B N 1
ATOM 1334 C CA . ASP B 1 24 ? 9.188 -14.742 3.939 1 98 24 ASP B CA 1
ATOM 1335 C C . ASP B 1 24 ? 7.77 -14.336 4.34 1 98 24 ASP B C 1
ATOM 1337 O O . ASP B 1 24 ? 7.32 -14.648 5.441 1 98 24 ASP B O 1
ATOM 1341 N N . HIS B 1 25 ? 7.129 -13.656 3.52 1 98.69 25 HIS B N 1
ATOM 1342 C CA . HIS B 1 25 ? 5.742 -13.281 3.754 1 98.69 25 HIS B CA 1
ATOM 1343 C C . HIS B 1 25 ? 4.785 -14.273 3.109 1 98.69 25 HIS B C 1
ATOM 1345 O O . HIS B 1 25 ? 4.684 -14.344 1.883 1 98.69 25 HIS B O 1
ATOM 1351 N N . PHE B 1 26 ? 4.055 -15.008 3.965 1 98.88 26 PHE B N 1
ATOM 1352 C CA . PHE B 1 26 ? 2.99 -15.859 3.449 1 98.88 26 PHE B CA 1
ATOM 1353 C C . PHE B 1 26 ? 1.728 -15.047 3.186 1 98.88 26 PHE B C 1
ATOM 1355 O O . PHE B 1 26 ? 1.103 -14.539 4.121 1 98.88 26 PHE B O 1
ATOM 1362 N N . VAL B 1 27 ? 1.402 -14.906 1.938 1 98.94 27 VAL B N 1
ATOM 1363 C CA . VAL B 1 27 ? 0.254 -14.086 1.564 1 98.94 27 VAL B CA 1
ATOM 1364 C C . VAL B 1 27 ? -1.028 -14.711 2.104 1 98.94 27 VAL B C 1
ATOM 1366 O O . VAL B 1 27 ? -1.377 -15.836 1.739 1 98.94 27 VAL B O 1
ATOM 1369 N N . GLY B 1 28 ? -1.703 -13.953 2.973 1 98.75 28 GLY B N 1
ATOM 1370 C CA . GLY B 1 28 ? -2.863 -14.492 3.662 1 98.75 28 GLY B CA 1
ATOM 1371 C C . GLY B 1 28 ? -2.512 -15.211 4.949 1 98.75 28 GLY B C 1
ATOM 1372 O O . GLY B 1 28 ? -3.371 -15.844 5.57 1 98.75 28 GLY B O 1
ATOM 1373 N N . ASP B 1 29 ? -1.246 -15.266 5.254 1 98.25 29 ASP B N 1
ATOM 1374 C CA . ASP B 1 29 ? -0.742 -15.914 6.461 1 98.25 29 ASP B CA 1
ATOM 1375 C C . ASP B 1 29 ? -1.206 -17.359 6.543 1 98.25 29 ASP B C 1
ATOM 1377 O O . ASP B 1 29 ? -0.996 -18.141 5.605 1 98.25 29 ASP B O 1
ATOM 1381 N N . ASP B 1 30 ? -1.839 -17.75 7.684 1 98 30 ASP B N 1
ATOM 1382 C CA . ASP B 1 30 ? -2.199 -19.156 7.879 1 98 30 ASP B CA 1
ATOM 1383 C C . ASP B 1 30 ? -3.369 -19.562 6.98 1 98 30 ASP B C 1
ATOM 1385 O O . ASP B 1 30 ? -3.584 -20.734 6.723 1 98 30 ASP B O 1
ATOM 1389 N N . GLN B 1 31 ? -4.102 -18.641 6.5 1 98.38 31 GLN B N 1
ATOM 1390 C CA . GLN B 1 31 ? -5.273 -18.953 5.684 1 98.38 31 GLN B CA 1
ATOM 1391 C C . GLN B 1 31 ? -4.879 -19.234 4.238 1 98.38 31 GLN B C 1
ATOM 1393 O O . GLN B 1 31 ? -5.594 -19.938 3.52 1 98.38 31 GLN B O 1
ATOM 1398 N N . GLY B 1 32 ? -3.736 -18.594 3.762 1 98.81 32 GLY B N 1
ATOM 1399 C CA . GLY B 1 32 ? -3.262 -18.781 2.4 1 98.81 32 GLY B CA 1
ATOM 1400 C C . GLY B 1 32 ? -3.992 -17.906 1.388 1 98.81 32 GLY B C 1
ATOM 1401 O O . GLY B 1 32 ? -4.75 -17.016 1.762 1 98.81 32 GLY B O 1
ATOM 1402 N N . TRP B 1 33 ? -3.676 -18.109 0.15 1 98.94 33 TRP B N 1
ATOM 1403 C CA . TRP B 1 33 ? -4.25 -17.438 -1.014 1 98.94 33 TRP B CA 1
ATOM 1404 C C . TRP B 1 33 ? -5.621 -18.016 -1.353 1 98.94 33 TRP B C 1
ATOM 1406 O O . TRP B 1 33 ? -5.719 -19.078 -1.964 1 98.94 33 TRP B O 1
ATOM 1416 N N . LYS B 1 34 ? -6.719 -17.188 -0.966 1 98.81 34 LYS B N 1
ATOM 1417 C CA . LYS B 1 34 ? -8.078 -17.719 -1.044 1 98.81 34 LYS B CA 1
ATOM 1418 C C . LYS B 1 34 ? -9.094 -16.609 -1.279 1 98.81 34 LYS B C 1
ATOM 1420 O O . LYS B 1 34 ? -8.75 -15.422 -1.222 1 98.81 34 LYS B O 1
ATOM 1425 N N . LEU B 1 35 ? -10.352 -17.016 -1.559 1 98.62 35 LEU B N 1
ATOM 1426 C CA . LEU B 1 35 ? -11.453 -16.062 -1.669 1 98.62 35 LEU B CA 1
ATOM 1427 C C . LEU B 1 35 ? -11.883 -15.578 -0.292 1 98.62 35 LEU B C 1
ATOM 1429 O O . LEU B 1 35 ? -11.578 -16.203 0.723 1 98.62 35 LEU B O 1
ATOM 1433 N N . LYS B 1 36 ? -12.57 -14.43 -0.282 1 97.56 36 LYS B N 1
ATOM 1434 C CA . LYS B 1 36 ? -13.188 -13.844 0.908 1 97.56 36 LYS B CA 1
ATOM 1435 C C . LYS B 1 36 ? -12.141 -13.57 1.986 1 97.56 36 LYS B C 1
ATOM 1437 O O . LYS B 1 36 ? -12.336 -13.938 3.148 1 97.56 36 LYS B O 1
ATOM 1442 N N . PHE B 1 37 ? -11.023 -13.062 1.648 1 98.31 37 PHE B N 1
ATOM 1443 C CA . PHE B 1 37 ? -9.953 -12.578 2.512 1 98.31 37 PHE B CA 1
ATOM 1444 C C . PHE B 1 37 ? -9.617 -11.125 2.195 1 98.31 37 PHE B C 1
ATOM 1446 O O . PHE B 1 37 ? -9.57 -10.734 1.026 1 98.31 37 PHE B O 1
ATOM 1453 N N . ASP B 1 38 ? -9.32 -10.344 3.211 1 95.5 38 ASP B N 1
ATOM 1454 C CA . ASP B 1 38 ? -9.016 -8.93 3.027 1 95.5 38 ASP B CA 1
ATOM 1455 C C . ASP B 1 38 ? -7.516 -8.711 2.84 1 95.5 38 ASP B C 1
ATOM 1457 O O . ASP B 1 38 ? -6.805 -8.383 3.793 1 95.5 38 ASP B O 1
ATOM 1461 N N . TYR B 1 39 ? -7.078 -8.703 1.595 1 97.5 39 TYR B N 1
ATOM 1462 C CA . TYR B 1 39 ? -5.652 -8.602 1.306 1 97.5 39 TYR B CA 1
ATOM 1463 C C . TYR B 1 39 ? -5.152 -7.176 1.51 1 97.5 39 TYR B C 1
ATOM 1465 O O . TYR B 1 39 ? -3.961 -6.957 1.751 1 97.5 39 TYR B O 1
ATOM 1473 N N . ASN B 1 40 ? -6.039 -6.242 1.371 1 92.19 40 ASN B N 1
ATOM 1474 C CA . ASN B 1 40 ? -5.629 -4.875 1.679 1 92.19 40 ASN B CA 1
ATOM 1475 C C . ASN B 1 40 ? -5.211 -4.73 3.139 1 92.19 40 ASN B C 1
ATOM 1477 O O . ASN B 1 40 ? -4.152 -4.172 3.436 1 92.19 40 ASN B O 1
ATOM 1481 N N . ALA B 1 41 ? -6.086 -5.227 3.971 1 91.12 41 ALA B N 1
ATOM 1482 C CA . ALA B 1 41 ? -5.762 -5.168 5.395 1 91.12 41 ALA B CA 1
ATOM 1483 C C . ALA B 1 41 ? -4.488 -5.949 5.699 1 91.12 41 ALA B C 1
ATOM 1485 O O . ALA B 1 41 ? -3.652 -5.5 6.488 1 91.12 41 ALA B O 1
ATOM 1486 N N . TRP B 1 42 ? -4.305 -7.102 5.168 1 96.75 42 TRP B N 1
ATOM 1487 C CA . TRP B 1 42 ? -3.111 -7.922 5.34 1 96.75 42 TRP B CA 1
ATOM 1488 C C . TRP B 1 42 ? -1.856 -7.145 4.949 1 96.75 42 TRP B C 1
ATOM 1490 O O . TRP B 1 42 ? -0.89 -7.094 5.715 1 96.75 42 TRP B O 1
ATOM 1500 N N . ALA B 1 43 ? -1.897 -6.527 3.785 1 96.25 43 ALA B N 1
ATOM 1501 C CA . ALA B 1 43 ? -0.721 -5.82 3.283 1 96.25 43 ALA B CA 1
ATOM 1502 C C . ALA B 1 43 ? -0.419 -4.59 4.133 1 96.25 43 ALA B C 1
ATOM 1504 O O . ALA B 1 43 ? 0.746 -4.242 4.336 1 96.25 43 ALA B O 1
ATOM 1505 N N . GLU B 1 44 ? -1.495 -3.967 4.594 1 91.62 44 GLU B N 1
ATOM 1506 C CA . GLU B 1 44 ? -1.324 -2.754 5.391 1 91.62 44 GLU B CA 1
ATOM 1507 C C . GLU B 1 44 ? -0.652 -3.061 6.727 1 91.62 44 GLU B C 1
ATOM 1509 O O . GLU B 1 44 ? -0.022 -2.186 7.324 1 91.62 44 GLU B O 1
ATOM 1514 N N . SER B 1 45 ? -0.766 -4.258 7.137 1 92.38 45 SER B N 1
ATOM 1515 C CA . SER B 1 45 ? -0.243 -4.625 8.453 1 92.38 45 SER B CA 1
ATOM 1516 C C . SER B 1 45 ? 1.227 -5.023 8.367 1 92.38 45 SER B C 1
ATOM 1518 O O . SER B 1 45 ? 1.854 -5.32 9.391 1 92.38 45 SER B O 1
ATOM 1520 N N . LYS B 1 46 ? 1.816 -4.977 7.207 1 94.44 46 LYS B N 1
ATOM 1521 C CA . LYS B 1 46 ? 3.174 -5.477 7.008 1 94.44 46 LYS B CA 1
ATOM 1522 C C . LYS B 1 46 ? 4.035 -4.449 6.273 1 94.44 46 LYS B C 1
ATOM 1524 O O . LYS B 1 46 ? 3.516 -3.602 5.543 1 94.44 46 LYS B O 1
ATOM 1529 N N . GLU B 1 47 ? 5.352 -4.574 6.574 1 91.69 47 GLU B N 1
ATOM 1530 C CA . GLU B 1 47 ? 6.348 -3.91 5.738 1 91.69 47 GLU B CA 1
ATOM 1531 C C . GLU B 1 47 ? 7.059 -4.906 4.828 1 91.69 47 GLU B C 1
ATOM 1533 O O . GLU B 1 47 ? 7.449 -5.992 5.273 1 91.69 47 GLU B O 1
ATOM 1538 N N . PHE B 1 48 ? 7.242 -4.5 3.672 1 96.06 48 PHE B N 1
ATOM 1539 C CA . PHE B 1 48 ? 7.953 -5.293 2.68 1 96.06 48 PHE B CA 1
ATOM 1540 C C . PHE B 1 48 ? 9.234 -4.594 2.242 1 96.06 48 PHE B C 1
ATOM 1542 O O . PHE B 1 48 ? 9.234 -3.391 1.977 1 96.06 48 PHE B O 1
ATOM 1549 N N . HIS B 1 49 ? 10.305 -5.363 2.137 1 94.06 49 HIS B N 1
ATOM 1550 C CA . HIS B 1 49 ? 11.594 -4.801 1.741 1 94.06 49 HIS B CA 1
ATOM 1551 C C . HIS B 1 49 ? 12.219 -5.605 0.608 1 94.06 49 HIS B C 1
ATOM 1553 O O . HIS B 1 49 ? 11.992 -6.812 0.5 1 94.06 49 HIS B O 1
ATOM 1559 N N . VAL B 1 50 ? 12.969 -4.84 -0.117 1 94.88 50 VAL B N 1
ATOM 1560 C CA . VAL B 1 50 ? 13.805 -5.535 -1.093 1 94.88 50 VAL B CA 1
ATOM 1561 C C . VAL B 1 50 ? 14.57 -6.664 -0.406 1 94.88 50 VAL B C 1
ATOM 1563 O O . VAL B 1 50 ? 15.148 -6.465 0.667 1 94.88 50 VAL B O 1
ATOM 1566 N N . GLY B 1 51 ? 14.5 -7.754 -1.009 1 96.56 51 GLY B N 1
ATOM 1567 C CA . GLY B 1 51 ? 15.125 -8.938 -0.442 1 96.56 51 GLY B CA 1
ATOM 1568 C C . GLY B 1 51 ? 14.133 -9.906 0.17 1 96.56 51 GLY B C 1
ATOM 1569 O O . GLY B 1 51 ? 14.43 -11.094 0.337 1 96.56 51 GLY B O 1
ATOM 1570 N N . ASP B 1 52 ? 12.922 -9.453 0.479 1 98.06 52 ASP B N 1
ATOM 1571 C CA . ASP B 1 52 ? 11.867 -10.312 1.004 1 98.06 52 ASP B CA 1
ATOM 1572 C C . ASP B 1 52 ? 11.281 -11.195 -0.096 1 98.06 52 ASP B C 1
ATOM 1574 O O . ASP B 1 52 ? 11.633 -11.047 -1.27 1 98.06 52 ASP B O 1
ATOM 1578 N N . LYS B 1 53 ? 10.438 -12.094 0.373 1 98.75 53 LYS B N 1
ATOM 1579 C CA . LYS B 1 53 ? 9.688 -12.953 -0.543 1 98.75 53 LYS B CA 1
ATOM 1580 C C . LYS B 1 53 ? 8.195 -12.922 -0.229 1 98.75 53 LYS B C 1
ATOM 1582 O O . LYS B 1 53 ? 7.801 -12.844 0.936 1 98.75 53 LYS B O 1
ATOM 1587 N N . LEU B 1 54 ? 7.441 -13.016 -1.306 1 98.94 54 LEU B N 1
ATOM 1588 C CA . LEU B 1 54 ? 6.035 -13.391 -1.184 1 98.94 54 LEU B CA 1
ATOM 1589 C C . LEU B 1 54 ? 5.832 -14.867 -1.516 1 98.94 54 LEU B C 1
ATOM 1591 O O . LEU B 1 54 ? 6.348 -15.352 -2.525 1 98.94 54 LEU B O 1
ATOM 1595 N N . ILE B 1 55 ? 5.098 -15.516 -0.639 1 98.94 55 ILE B N 1
ATOM 1596 C CA . ILE B 1 55 ? 4.793 -16.922 -0.866 1 98.94 55 ILE B CA 1
ATOM 1597 C C . ILE B 1 55 ? 3.279 -17.125 -0.921 1 98.94 55 ILE B C 1
ATOM 1599 O O . ILE B 1 55 ? 2.572 -16.828 0.044 1 98.94 55 ILE B O 1
ATOM 1603 N N . PHE B 1 56 ? 2.805 -17.594 -2.035 1 98.94 56 PHE B N 1
ATOM 1604 C CA . PHE B 1 56 ? 1.39 -17.891 -2.232 1 98.94 56 PHE B CA 1
ATOM 1605 C C . PHE B 1 56 ? 1.114 -19.375 -2.092 1 98.94 56 PHE B C 1
ATOM 1607 O O . PHE B 1 56 ? 1.58 -20.172 -2.902 1 98.94 56 PHE B O 1
ATOM 1614 N N . LYS B 1 57 ? 0.327 -19.672 -1.09 1 98.94 57 LYS B N 1
ATOM 1615 C CA . LYS B 1 57 ? -0.051 -21.062 -0.83 1 98.94 57 LYS B CA 1
ATOM 1616 C C . LYS B 1 57 ? -1.523 -21.297 -1.149 1 98.94 57 LYS B C 1
ATOM 1618 O O . LYS B 1 57 ? -2.395 -20.578 -0.658 1 98.94 57 LYS B O 1
ATOM 1623 N N . TYR B 1 58 ? -1.791 -22.25 -1.911 1 98.94 58 TYR B N 1
ATOM 1624 C CA . TYR B 1 58 ? -3.145 -22.641 -2.287 1 98.94 58 TYR B CA 1
ATOM 1625 C C . TYR B 1 58 ? -3.152 -24.031 -2.912 1 98.94 58 TYR B C 1
ATOM 1627 O O . TYR B 1 58 ? -2.102 -24.562 -3.277 1 98.94 58 TYR B O 1
ATOM 1635 N N . LYS B 1 59 ? -4.328 -24.656 -3.014 1 98.62 59 LYS B N 1
ATOM 1636 C CA . LYS B 1 59 ? -4.441 -25.938 -3.723 1 98.62 59 LYS B CA 1
ATOM 1637 C C . LYS B 1 59 ? -4.242 -25.75 -5.223 1 98.62 59 LYS B C 1
ATOM 1639 O O . LYS B 1 59 ? -4.926 -24.938 -5.852 1 98.62 59 LYS B O 1
ATOM 1644 N N . GLU B 1 60 ? -3.35 -26.562 -5.77 1 98.25 60 GLU B N 1
ATOM 1645 C CA . GLU B 1 60 ? -3.111 -26.5 -7.207 1 98.25 60 GLU B CA 1
ATOM 1646 C C . GLU B 1 60 ? -4.414 -26.641 -7.988 1 98.25 60 GLU B C 1
ATOM 1648 O O . GLU B 1 60 ? -5.246 -27.5 -7.66 1 98.25 60 GLU B O 1
ATOM 1653 N N . GLY B 1 61 ? -4.586 -25.719 -9 1 98.25 61 GLY B N 1
ATOM 1654 C CA . GLY B 1 61 ? -5.781 -25.766 -9.828 1 98.25 61 GLY B CA 1
ATOM 1655 C C . GLY B 1 61 ? -6.902 -24.875 -9.32 1 98.25 61 GLY B C 1
ATOM 1656 O O . GLY B 1 61 ? -7.762 -24.453 -10.094 1 98.25 61 GLY B O 1
ATOM 1657 N N . ALA B 1 62 ? -6.922 -24.594 -8.07 1 98.69 62 ALA B N 1
ATOM 1658 C CA . ALA B 1 62 ? -8 -23.812 -7.469 1 98.69 62 ALA B CA 1
ATOM 1659 C C . ALA B 1 62 ? -7.797 -22.312 -7.699 1 98.69 62 ALA B C 1
ATOM 1661 O O . ALA B 1 62 ? -8.766 -21.562 -7.781 1 98.69 62 ALA B O 1
ATOM 1662 N N . HIS B 1 63 ? -6.527 -21.922 -7.758 1 98.88 63 HIS B N 1
ATOM 1663 C CA . HIS B 1 63 ? -6.133 -20.531 -7.961 1 98.88 63 HIS B CA 1
ATOM 1664 C C . HIS B 1 63 ? -4.844 -20.438 -8.773 1 98.88 63 HIS B C 1
ATOM 1666 O O . HIS B 1 63 ? -4.285 -21.453 -9.18 1 98.88 63 HIS B O 1
ATOM 1672 N N . ASN B 1 64 ? -4.469 -19.219 -9.117 1 98.94 64 ASN B N 1
ATOM 1673 C CA . ASN B 1 64 ? -3.174 -18.891 -9.711 1 98.94 64 ASN B CA 1
ATOM 1674 C C . ASN B 1 64 ? -2.729 -17.484 -9.336 1 98.94 64 ASN B C 1
ATOM 1676 O O . ASN B 1 64 ? -3.393 -16.797 -8.555 1 98.94 64 ASN B O 1
ATOM 1680 N N . VAL B 1 65 ? -1.557 -17.062 -9.711 1 99 65 VAL B N 1
ATOM 1681 C CA . VAL B 1 65 ? -1.042 -15.742 -9.383 1 99 65 VAL B CA 1
ATOM 1682 C C . VAL B 1 65 ? -0.524 -15.062 -10.648 1 99 65 VAL B C 1
ATOM 1684 O O . VAL B 1 65 ? 0.465 -15.508 -11.242 1 99 65 VAL B O 1
ATOM 1687 N N . TYR B 1 66 ? -1.185 -14.047 -11.062 1 98.94 66 TYR B N 1
ATOM 1688 C CA . TYR B 1 66 ? -0.656 -13.164 -12.102 1 98.94 66 TYR B CA 1
ATOM 1689 C C . TYR B 1 66 ? 0.161 -12.031 -11.484 1 98.94 66 TYR B C 1
ATOM 1691 O O . TYR B 1 66 ? -0.265 -11.406 -10.516 1 98.94 66 TYR B O 1
ATOM 1699 N N . LYS B 1 67 ? 1.333 -11.828 -12.047 1 98.69 67 LYS B N 1
ATOM 1700 C CA . LYS B 1 67 ? 2 -10.539 -11.875 1 98.69 67 LYS B CA 1
ATOM 1701 C C . LYS B 1 67 ? 1.392 -9.484 -12.797 1 98.69 67 LYS B C 1
ATOM 1703 O O . LYS B 1 67 ? 1.127 -9.75 -13.969 1 98.69 67 LYS B O 1
ATOM 1708 N N . ALA B 1 68 ? 1.164 -8.273 -12.25 1 98.25 68 ALA B N 1
ATOM 1709 C CA . ALA B 1 68 ? 0.375 -7.312 -13.023 1 98.25 68 ALA B CA 1
ATOM 1710 C C . ALA B 1 68 ? 1.002 -5.922 -12.977 1 98.25 68 ALA B C 1
ATOM 1712 O O . ALA B 1 68 ? 1.825 -5.637 -12.102 1 98.25 68 ALA B O 1
ATOM 1713 N N . ASP B 1 69 ? 0.704 -5.133 -13.945 1 95.94 69 ASP B N 1
ATOM 1714 C CA . ASP B 1 69 ? 0.801 -3.686 -13.758 1 95.94 69 ASP B CA 1
ATOM 1715 C C . ASP B 1 69 ? -0.492 -3.119 -13.18 1 95.94 69 ASP B C 1
ATOM 1717 O O . ASP B 1 69 ? -1.439 -3.863 -12.914 1 95.94 69 ASP B O 1
ATOM 1721 N N . LEU B 1 70 ? -0.508 -1.838 -13.031 1 94.56 70 LEU B N 1
ATOM 1722 C CA . LEU B 1 70 ? -1.644 -1.209 -12.359 1 94.56 70 LEU B CA 1
ATOM 1723 C C . LEU B 1 70 ? -2.926 -1.413 -13.164 1 94.56 70 LEU B C 1
ATOM 1725 O O . LEU B 1 70 ? -3.979 -1.706 -12.594 1 94.56 70 LEU B O 1
ATOM 1729 N N . ALA B 1 71 ? -2.852 -1.213 -14.438 1 95.75 71 ALA B N 1
ATOM 1730 C CA . ALA B 1 71 ? -4.039 -1.336 -15.281 1 95.75 71 ALA B CA 1
ATOM 1731 C C . ALA B 1 71 ? -4.633 -2.74 -15.188 1 95.75 71 ALA B C 1
ATOM 1733 O O . ALA B 1 71 ? -5.84 -2.9 -15 1 95.75 71 ALA B O 1
ATOM 1734 N N . ALA B 1 72 ? -3.811 -3.732 -15.344 1 97.81 72 ALA B N 1
ATOM 1735 C CA . ALA B 1 72 ? -4.254 -5.121 -15.242 1 97.81 72 ALA B CA 1
ATOM 1736 C C . ALA B 1 72 ? -4.828 -5.41 -13.859 1 97.81 72 ALA B C 1
ATOM 1738 O O . ALA B 1 72 ? -5.859 -6.082 -13.734 1 97.81 72 ALA B O 1
ATOM 1739 N N . PHE B 1 73 ? -4.215 -4.926 -12.828 1 97.69 73 PHE B N 1
ATOM 1740 C CA . PHE B 1 73 ? -4.641 -5.121 -11.445 1 97.69 73 PHE B CA 1
ATOM 1741 C C . PHE B 1 73 ? -6.031 -4.547 -11.219 1 97.69 73 PHE B C 1
ATOM 1743 O O . PHE B 1 73 ? -6.891 -5.199 -10.625 1 97.69 73 PHE B O 1
ATOM 1750 N N . GLN B 1 74 ? -6.227 -3.377 -11.773 1 94.88 74 GLN B N 1
ATOM 1751 C CA . GLN B 1 74 ? -7.5 -2.699 -11.555 1 94.88 74 GLN B CA 1
ATOM 1752 C C . GLN B 1 74 ? -8.617 -3.352 -12.367 1 94.88 74 GLN B C 1
ATOM 1754 O O . GLN B 1 74 ? -9.75 -3.463 -11.891 1 94.88 74 GLN B O 1
ATOM 1759 N N . SER B 1 75 ? -8.289 -3.889 -13.523 1 96.88 75 SER B N 1
ATOM 1760 C CA . SER B 1 75 ? -9.312 -4.406 -14.422 1 96.88 75 SER B CA 1
ATOM 1761 C C . SER B 1 75 ? -9.508 -5.906 -14.234 1 96.88 75 SER B C 1
ATOM 1763 O O . SER B 1 75 ? -10.484 -6.477 -14.719 1 96.88 75 SER B O 1
ATOM 1765 N N . CYS B 1 76 ? -8.562 -6.57 -13.633 1 98.44 76 CYS B N 1
ATOM 1766 C CA . CYS B 1 76 ? -8.555 -8.016 -13.453 1 98.44 76 CYS B CA 1
ATOM 1767 C C . CYS B 1 76 ? -8.406 -8.734 -14.797 1 98.44 76 CYS B C 1
ATOM 1769 O O . CYS B 1 76 ? -8.938 -9.82 -14.984 1 98.44 76 CYS B O 1
ATOM 1771 N N . VAL B 1 77 ? -7.758 -8.109 -15.742 1 98.19 77 VAL B N 1
ATOM 1772 C CA . VAL B 1 77 ? -7.453 -8.695 -17.047 1 98.19 77 VAL B CA 1
ATOM 1773 C C . VAL B 1 77 ? -5.941 -8.797 -17.219 1 98.19 77 VAL B C 1
ATOM 1775 O O . VAL B 1 77 ? -5.25 -7.777 -17.328 1 98.19 77 VAL B O 1
ATOM 1778 N N . PRO B 1 78 ? -5.441 -10.023 -17.25 1 97.75 78 PRO B N 1
ATOM 1779 C CA . PRO B 1 78 ? -3.99 -10.148 -17.391 1 97.75 78 PRO B CA 1
ATOM 1780 C C . PRO B 1 78 ? -3.475 -9.516 -18.688 1 97.75 78 PRO B C 1
ATOM 1782 O O . PRO B 1 78 ? -4.195 -9.469 -19.688 1 97.75 78 PRO B O 1
ATOM 1785 N N . GLY B 1 79 ? -2.215 -8.992 -18.562 1 95.62 79 GLY B N 1
ATOM 1786 C CA . GLY B 1 79 ? -1.56 -8.516 -19.766 1 95.62 79 GLY B CA 1
ATOM 1787 C C . GLY B 1 79 ? -1.404 -9.594 -20.828 1 95.62 79 GLY B C 1
ATOM 1788 O O . GLY B 1 79 ? -1.394 -10.781 -20.516 1 95.62 79 GLY B O 1
ATOM 1789 N N . ALA B 1 80 ? -1.206 -9.062 -22.016 1 92.69 80 ALA B N 1
ATOM 1790 C CA . ALA B 1 80 ? -0.991 -10 -23.109 1 92.69 80 ALA B CA 1
ATOM 1791 C C . ALA B 1 80 ? 0.288 -10.805 -22.906 1 92.69 80 ALA B C 1
ATOM 1793 O O . ALA B 1 80 ? 1.308 -10.266 -22.469 1 92.69 80 ALA B O 1
ATOM 1794 N N . ASN B 1 81 ? 0.28 -12.055 -23.047 1 94.88 81 ASN B N 1
ATOM 1795 C CA . ASN B 1 81 ? 1.412 -12.969 -23 1 94.88 81 ASN B CA 1
ATOM 1796 C C . ASN B 1 81 ? 1.948 -13.133 -21.578 1 94.88 81 ASN B C 1
ATOM 1798 O O . ASN B 1 81 ? 3.113 -13.492 -21.391 1 94.88 81 ASN B O 1
ATOM 1802 N N . VAL B 1 82 ? 1.244 -12.664 -20.625 1 97.38 82 VAL B N 1
ATOM 1803 C CA . VAL B 1 82 ? 1.637 -12.938 -19.25 1 97.38 82 VAL B CA 1
ATOM 1804 C C . VAL B 1 82 ? 1.04 -14.266 -18.781 1 97.38 82 VAL B C 1
ATOM 1806 O O . VAL B 1 82 ? -0.174 -14.469 -18.859 1 97.38 82 VAL B O 1
ATOM 1809 N N . GLU B 1 83 ? 1.924 -15.18 -18.328 1 98.19 83 GLU B N 1
ATO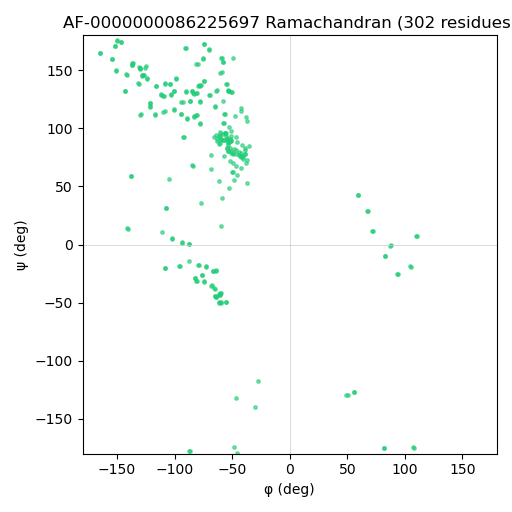M 1810 C CA . GLU B 1 83 ? 1.457 -16.453 -17.797 1 98.19 83 GLU B CA 1
ATOM 1811 C C . GLU B 1 83 ? 1.405 -16.438 -16.281 1 98.19 83 GLU B C 1
ATOM 1813 O O . GLU B 1 83 ? 2.303 -15.898 -15.633 1 98.19 83 GLU B O 1
ATOM 1818 N N . PRO B 1 84 ? 0.417 -17.078 -15.703 1 98.75 84 PRO B N 1
ATOM 1819 C CA . PRO B 1 84 ? 0.329 -17.109 -14.242 1 98.75 84 PRO B CA 1
ATOM 1820 C C . PRO B 1 84 ? 1.245 -18.172 -13.617 1 98.75 84 PRO B C 1
ATOM 1822 O O . PRO B 1 84 ? 1.636 -19.125 -14.289 1 98.75 84 PRO B O 1
ATOM 1825 N N . LEU B 1 85 ? 1.616 -17.953 -12.391 1 98.88 85 LEU B N 1
ATOM 1826 C CA . LEU B 1 85 ? 2.145 -19.016 -11.555 1 98.88 85 LEU B CA 1
ATOM 1827 C C . LEU B 1 85 ? 1.029 -19.953 -11.094 1 98.88 85 LEU B C 1
ATOM 1829 O O . LEU B 1 85 ? -0.07 -19.5 -10.766 1 98.88 85 LEU B O 1
ATOM 1833 N N . THR B 1 86 ? 1.264 -21.297 -11.039 1 98.81 86 THR B N 1
ATOM 1834 C CA . THR B 1 86 ? 0.158 -22.219 -10.836 1 98.81 86 THR B CA 1
ATOM 1835 C C . THR B 1 86 ? 0.574 -23.359 -9.914 1 98.81 86 THR B C 1
ATOM 1837 O O . THR B 1 86 ? -0.116 -24.391 -9.828 1 98.81 86 THR B O 1
ATOM 1840 N N . SER B 1 87 ? 1.661 -23.266 -9.211 1 98.56 87 SER B N 1
ATOM 1841 C CA . SER B 1 87 ? 2.225 -24.422 -8.531 1 98.56 87 SER B CA 1
ATOM 1842 C C . SER B 1 87 ? 1.496 -24.703 -7.219 1 98.56 87 SER B C 1
ATOM 1844 O O . SER B 1 87 ? 1.637 -25.781 -6.645 1 98.56 87 SER B O 1
ATOM 1846 N N . GLY B 1 88 ? 0.784 -23.75 -6.746 1 98.75 88 GLY B N 1
ATOM 1847 C CA . GLY B 1 88 ? 0.182 -23.875 -5.43 1 98.75 88 GLY B CA 1
ATOM 1848 C C . GLY B 1 88 ? 1.134 -23.516 -4.305 1 98.75 88 GLY B C 1
ATOM 1849 O O . GLY B 1 88 ? 0.73 -23.438 -3.141 1 98.75 88 GLY B O 1
ATOM 1850 N N . ASN B 1 89 ? 2.34 -23.344 -4.547 1 98.75 89 ASN B N 1
ATOM 1851 C CA . ASN B 1 89 ? 3.404 -22.859 -3.678 1 98.75 89 ASN B CA 1
ATOM 1852 C C . ASN B 1 89 ? 4.32 -21.875 -4.402 1 98.75 89 ASN B C 1
ATOM 1854 O O . ASN B 1 89 ? 5.523 -22.109 -4.52 1 98.75 89 ASN B O 1
ATOM 1858 N N . ASP B 1 90 ? 3.777 -20.812 -4.891 1 98.94 90 ASP B N 1
ATOM 1859 C CA . ASP B 1 90 ? 4.492 -19.875 -5.758 1 98.94 90 ASP B CA 1
ATOM 1860 C C . ASP B 1 90 ? 5.32 -18.891 -4.938 1 98.94 90 ASP B C 1
ATOM 1862 O O . ASP B 1 90 ? 4.816 -18.297 -3.988 1 98.94 90 ASP B O 1
ATOM 1866 N N . VAL B 1 91 ? 6.574 -18.719 -5.246 1 98.88 91 VAL B N 1
ATOM 1867 C CA . VAL B 1 91 ? 7.496 -17.812 -4.551 1 98.88 91 VAL B CA 1
ATOM 1868 C C . VAL B 1 91 ? 7.871 -16.656 -5.465 1 98.88 91 VAL B C 1
ATOM 1870 O O . VAL B 1 91 ? 8.289 -16.859 -6.605 1 98.88 91 VAL B O 1
ATOM 1873 N N . ILE B 1 92 ? 7.738 -15.438 -4.992 1 98.81 92 ILE B N 1
ATOM 1874 C CA . ILE B 1 92 ? 8.133 -14.234 -5.715 1 98.81 92 ILE B CA 1
ATOM 1875 C C . ILE B 1 92 ? 9.164 -13.461 -4.902 1 98.81 92 ILE B C 1
ATOM 1877 O O . ILE B 1 92 ? 8.883 -13.016 -3.785 1 98.81 92 ILE B O 1
ATOM 1881 N N . ASP B 1 93 ? 10.328 -13.234 -5.469 1 98.56 93 ASP B N 1
ATOM 1882 C CA . ASP B 1 93 ? 11.352 -12.398 -4.859 1 98.56 93 ASP B CA 1
ATOM 1883 C C . ASP B 1 93 ? 11.07 -10.914 -5.09 1 98.56 93 ASP B C 1
ATOM 1885 O O . ASP B 1 93 ? 10.859 -10.484 -6.227 1 98.56 93 ASP B O 1
ATOM 1889 N N . LEU B 1 94 ? 11.133 -10.211 -4.031 1 98.12 94 LEU B N 1
ATOM 1890 C CA . LEU B 1 94 ? 11.008 -8.766 -4.152 1 98.12 94 LEU B CA 1
ATOM 1891 C C . LEU B 1 94 ? 12.375 -8.117 -4.379 1 98.12 94 LEU B C 1
ATOM 1893 O O . LEU B 1 94 ? 13.133 -7.918 -3.43 1 98.12 94 LEU B O 1
ATOM 1897 N N . LYS B 1 95 ? 12.539 -7.66 -5.59 1 96.88 95 LYS B N 1
ATOM 1898 C CA . LYS B 1 95 ? 13.914 -7.344 -5.977 1 96.88 95 LYS B CA 1
ATOM 1899 C C . LYS B 1 95 ? 14.125 -5.836 -6.078 1 96.88 95 LYS B C 1
ATOM 1901 O O . LYS B 1 95 ? 15.258 -5.363 -6.113 1 96.88 95 LYS B O 1
ATOM 1906 N N . THR B 1 96 ? 13.055 -5.023 -6.223 1 94.38 96 THR B N 1
ATOM 1907 C CA . THR B 1 96 ? 13.148 -3.574 -6.359 1 94.38 96 THR B CA 1
ATOM 1908 C C . THR B 1 96 ? 12.094 -2.879 -5.512 1 94.38 96 THR B C 1
ATOM 1910 O O . THR B 1 96 ? 11.039 -3.459 -5.223 1 94.38 96 THR B O 1
ATOM 1913 N N . PRO B 1 97 ? 12.375 -1.663 -5.129 1 92 97 PRO B N 1
ATOM 1914 C CA . PRO B 1 97 ? 11.352 -0.925 -4.391 1 92 97 PRO B CA 1
ATOM 1915 C C . PRO B 1 97 ? 10.156 -0.539 -5.262 1 92 97 PRO B C 1
ATOM 1917 O O . PRO B 1 97 ? 10.25 -0.583 -6.492 1 92 97 PRO B O 1
ATOM 1920 N N . GLY B 1 98 ? 9.109 -0.097 -4.594 1 91.88 98 GLY B N 1
ATOM 1921 C CA . GLY B 1 98 ? 7.941 0.4 -5.297 1 91.88 98 GLY B CA 1
ATOM 1922 C C . GLY B 1 98 ? 6.758 -0.546 -5.227 1 91.88 98 GLY B C 1
ATOM 1923 O O . GLY B 1 98 ? 6.844 -1.616 -4.621 1 91.88 98 GLY B O 1
ATOM 1924 N N . LYS B 1 99 ? 5.664 -0.256 -5.926 1 94 99 LYS B N 1
ATOM 1925 C CA . LYS B 1 99 ? 4.418 -1.018 -5.883 1 94 99 LYS B CA 1
ATOM 1926 C C . LYS B 1 99 ? 4.508 -2.268 -6.754 1 94 99 LYS B C 1
ATOM 1928 O O . LYS B 1 99 ? 5.062 -2.223 -7.855 1 94 99 LYS B O 1
ATOM 1933 N N . LYS B 1 100 ? 4.004 -3.324 -6.184 1 97.5 100 LYS B N 1
ATOM 1934 C CA . LYS B 1 100 ? 3.816 -4.578 -6.914 1 97.5 100 LYS B CA 1
ATOM 1935 C C . LYS B 1 100 ? 2.379 -5.074 -6.789 1 97.5 100 LYS B C 1
ATOM 1937 O O . LYS B 1 100 ? 1.755 -4.934 -5.738 1 97.5 100 LYS B O 1
ATOM 1942 N N . TRP B 1 101 ? 1.858 -5.699 -7.836 1 98.25 101 TRP B N 1
ATOM 1943 C CA . TRP B 1 101 ? 0.463 -6.117 -7.898 1 98.25 101 TRP B CA 1
ATOM 1944 C C . TRP B 1 101 ? 0.35 -7.57 -8.344 1 98.25 101 TRP B C 1
ATOM 1946 O O . TRP B 1 101 ? 1.026 -7.988 -9.289 1 98.25 101 TRP B O 1
ATOM 1956 N N . TYR B 1 102 ? -0.543 -8.281 -7.676 1 98.88 102 TYR B N 1
ATOM 1957 C CA . TYR B 1 102 ? -0.802 -9.688 -7.977 1 98.88 102 TYR B CA 1
ATOM 1958 C C . TYR B 1 102 ? -2.289 -10.008 -7.867 1 98.88 102 TYR B C 1
ATOM 1960 O O . TYR B 1 102 ? -2.992 -9.43 -7.035 1 98.88 102 TYR B O 1
ATOM 1968 N N . PHE B 1 103 ? -2.781 -10.906 -8.688 1 98.88 103 PHE B N 1
ATOM 1969 C CA . PHE B 1 103 ? -4.18 -11.297 -8.562 1 98.88 103 PHE B CA 1
ATOM 1970 C C . PHE B 1 103 ? -4.406 -12.703 -9.094 1 98.88 103 PHE B C 1
ATOM 1972 O O . PHE B 1 103 ? -3.551 -13.242 -9.797 1 98.88 103 PHE B O 1
ATOM 1979 N N . CYS B 1 104 ? -5.473 -13.367 -8.703 1 98.94 104 CYS B N 1
ATOM 1980 C CA . CYS B 1 104 ? -5.895 -14.648 -9.25 1 98.94 104 CYS B CA 1
ATOM 1981 C C . CYS B 1 104 ? -6.727 -14.461 -10.516 1 98.94 104 CYS B C 1
ATOM 1983 O O . CYS B 1 104 ? -7.715 -13.719 -10.508 1 98.94 104 CYS B O 1
ATOM 1985 N N . GLY B 1 105 ? -6.449 -15.148 -11.547 1 98.69 105 GLY B N 1
ATOM 1986 C CA . GLY B 1 105 ? -7.121 -14.984 -12.82 1 98.69 105 GLY B CA 1
ATOM 1987 C C . GLY B 1 105 ? -8.156 -16.062 -13.094 1 98.69 105 GLY B C 1
ATOM 1988 O O . GLY B 1 105 ? -8.727 -16.109 -14.188 1 98.69 105 GLY B O 1
ATOM 1989 N N . ILE B 1 106 ? -8.398 -16.938 -12.117 1 98.62 106 ILE B N 1
ATOM 1990 C CA . ILE B 1 106 ? -9.398 -18 -12.305 1 98.62 106 ILE B CA 1
ATOM 1991 C C . ILE B 1 106 ? -10.797 -17.406 -12.133 1 98.62 106 ILE B C 1
ATOM 1993 O O . ILE B 1 106 ? -11.094 -16.781 -11.117 1 98.62 106 ILE B O 1
ATOM 1997 N N . ASN B 1 107 ? -11.625 -17.562 -13.172 1 97.94 107 ASN B N 1
ATOM 1998 C CA . ASN B 1 107 ?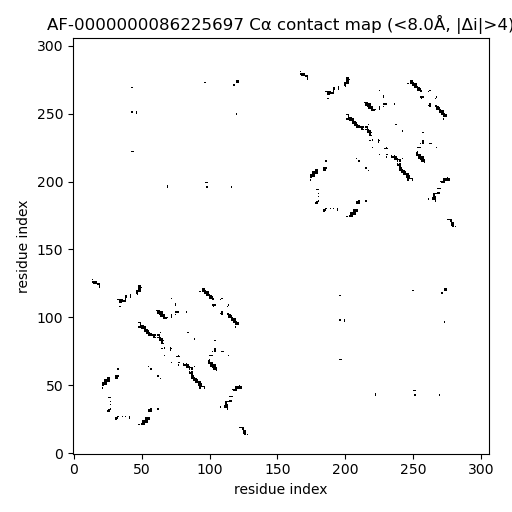 -12.992 -17.078 -13.156 1 97.94 107 ASN B CA 1
ATOM 1999 C C . ASN B 1 107 ? -13.055 -15.609 -12.719 1 97.94 107 ASN B C 1
ATOM 2001 O O . ASN B 1 107 ? -12.391 -14.75 -13.305 1 97.94 107 ASN B O 1
ATOM 2005 N N . ASN B 1 108 ? -13.922 -15.281 -11.742 1 98.5 108 ASN B N 1
ATOM 2006 C CA . ASN B 1 108 ? -14.07 -13.898 -11.297 1 98.5 108 ASN B CA 1
ATOM 2007 C C . ASN B 1 108 ? -13.461 -13.688 -9.914 1 98.5 108 ASN B C 1
ATOM 2009 O O . ASN B 1 108 ? -13.898 -12.805 -9.172 1 98.5 108 ASN B O 1
ATOM 2013 N N . HIS B 1 109 ? -12.367 -14.445 -9.555 1 98.88 109 HIS B N 1
ATOM 2014 C CA . HIS B 1 109 ? -11.773 -14.375 -8.227 1 98.88 109 HIS B CA 1
ATOM 2015 C C . HIS B 1 109 ? -11.172 -13 -7.969 1 98.88 109 HIS B C 1
ATOM 2017 O O . HIS B 1 109 ? -11.297 -12.461 -6.867 1 98.88 109 HIS B O 1
ATOM 2023 N N . CYS B 1 110 ? -10.586 -12.469 -9 1 98.75 110 CYS B N 1
ATOM 2024 C CA . CYS B 1 110 ? -9.984 -11.148 -8.859 1 98.75 110 CYS B CA 1
ATOM 2025 C C . CYS B 1 110 ? -11.047 -10.086 -8.586 1 98.75 110 CYS B C 1
ATOM 2027 O O . CYS B 1 110 ? -10.891 -9.258 -7.691 1 98.75 110 CYS B O 1
ATOM 2029 N N . GLU B 1 111 ? -12.125 -10.141 -9.305 1 97.62 111 GLU B N 1
ATOM 2030 C CA . GLU B 1 111 ? -13.219 -9.195 -9.133 1 97.62 111 GLU B CA 1
ATOM 2031 C C . GLU B 1 111 ? -13.852 -9.32 -7.75 1 97.62 111 GLU B C 1
ATOM 2033 O O . GLU B 1 111 ? -14.438 -8.359 -7.238 1 97.62 111 GLU B O 1
ATOM 2038 N N . GLN B 1 112 ? -13.672 -10.391 -7.195 1 97.81 112 GLN B N 1
ATOM 2039 C CA . GLN B 1 112 ? -14.227 -10.633 -5.867 1 97.81 112 GLN B CA 1
ATOM 2040 C C . GLN B 1 112 ? -13.203 -10.297 -4.781 1 97.81 112 GLN B C 1
ATOM 2042 O O . GLN B 1 112 ? -13.414 -10.602 -3.607 1 97.81 112 GLN B O 1
ATOM 2047 N N . GLY B 1 113 ? -12.094 -9.852 -5.164 1 97.19 113 GLY B N 1
ATOM 2048 C CA . GLY B 1 113 ? -11.18 -9.305 -4.176 1 97.19 113 GLY B CA 1
ATOM 2049 C C . GLY B 1 113 ? -9.953 -10.164 -3.953 1 97.19 113 GLY B C 1
ATOM 2050 O O . GLY B 1 113 ? -9.141 -9.883 -3.07 1 97.19 113 GLY B O 1
ATOM 2051 N N . MET B 1 114 ? -9.797 -11.195 -4.773 1 98.81 114 MET B N 1
ATOM 2052 C CA . MET B 1 114 ? -8.609 -12.039 -4.625 1 98.81 114 MET B CA 1
ATOM 2053 C C . MET B 1 114 ? -7.426 -11.445 -5.375 1 98.81 114 MET B C 1
ATOM 2055 O O . MET B 1 114 ? -6.965 -12.008 -6.363 1 98.81 114 MET B O 1
ATOM 2059 N N . LYS B 1 115 ? -6.941 -10.352 -4.91 1 98.62 115 LYS B N 1
ATOM 2060 C CA . LYS B 1 115 ? -5.832 -9.547 -5.418 1 98.62 115 LYS B CA 1
ATOM 2061 C C . LYS B 1 115 ? -5.137 -8.797 -4.285 1 98.62 115 LYS B C 1
ATOM 2063 O O . LYS B 1 115 ? -5.754 -8.492 -3.264 1 98.62 115 LYS B O 1
ATOM 2068 N N . VAL B 1 116 ? -3.814 -8.562 -4.457 1 98.5 116 VAL B N 1
ATOM 2069 C CA . VAL B 1 116 ? -3.027 -7.918 -3.41 1 98.5 116 VAL B CA 1
ATOM 2070 C C . VAL B 1 116 ? -1.986 -6.996 -4.039 1 98.5 116 VAL B C 1
ATOM 2072 O O . VAL B 1 116 ? -1.374 -7.34 -5.055 1 98.5 116 VAL B O 1
ATOM 2075 N N . SER B 1 117 ? -1.914 -5.82 -3.549 1 96.44 117 SER B N 1
ATOM 2076 C CA . SER B 1 117 ? -0.812 -4.906 -3.832 1 96.44 117 SER B CA 1
ATOM 2077 C C . SER B 1 117 ? 0.09 -4.734 -2.613 1 96.44 117 SER B C 1
ATOM 2079 O O . SER B 1 117 ? -0.394 -4.668 -1.481 1 96.44 117 SER B O 1
ATOM 2081 N N . VAL B 1 118 ? 1.383 -4.707 -2.838 1 96.56 118 VAL B N 1
ATOM 2082 C CA . VAL B 1 118 ? 2.336 -4.43 -1.769 1 96.56 118 VAL B CA 1
ATOM 2083 C C . VAL B 1 118 ? 3.24 -3.268 -2.172 1 96.56 118 VAL B C 1
ATOM 2085 O O . VAL B 1 118 ? 3.473 -3.037 -3.361 1 96.56 118 VAL B O 1
ATOM 2088 N N . ASN B 1 119 ? 3.711 -2.564 -1.212 1 93.94 119 ASN B N 1
ATOM 2089 C CA . ASN B 1 119 ? 4.719 -1.527 -1.405 1 93.94 119 ASN B CA 1
ATOM 2090 C C . ASN B 1 119 ? 6.074 -1.953 -0.851 1 93.94 119 ASN B C 1
ATOM 2092 O O . ASN B 1 119 ? 6.25 -2.051 0.365 1 93.94 119 ASN B O 1
ATOM 2096 N N . VAL B 1 120 ? 7 -2.1 -1.74 1 95.19 120 VAL B N 1
ATOM 2097 C CA . VAL B 1 120 ? 8.312 -2.604 -1.351 1 95.19 120 VAL B CA 1
ATOM 2098 C C . VAL B 1 120 ? 9.258 -1.434 -1.069 1 95.19 120 VAL B C 1
ATOM 2100 O O . VAL B 1 120 ? 9.484 -0.588 -1.938 1 95.19 120 VAL B O 1
ATOM 2103 N N . LEU B 1 121 ? 9.758 -1.465 0.125 1 92.19 121 LEU B N 1
ATOM 2104 C CA . LEU B 1 121 ? 10.734 -0.463 0.533 1 92.19 121 LEU B CA 1
ATOM 2105 C C . LEU B 1 121 ? 12.156 -0.933 0.228 1 92.19 121 LEU B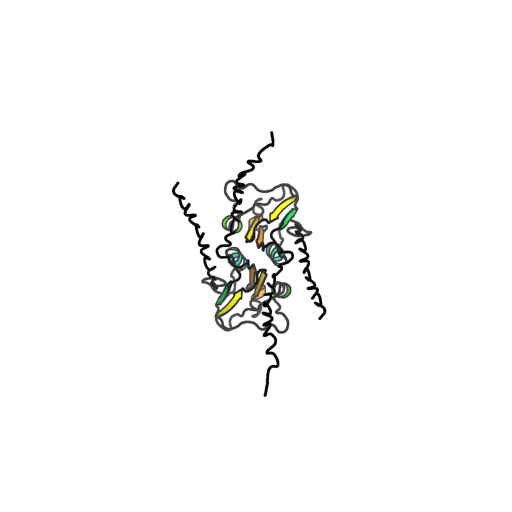 C 1
ATOM 2107 O O . LEU B 1 121 ? 12.367 -2.107 -0.079 1 92.19 121 LEU B O 1
ATOM 2111 N N . GLU B 1 1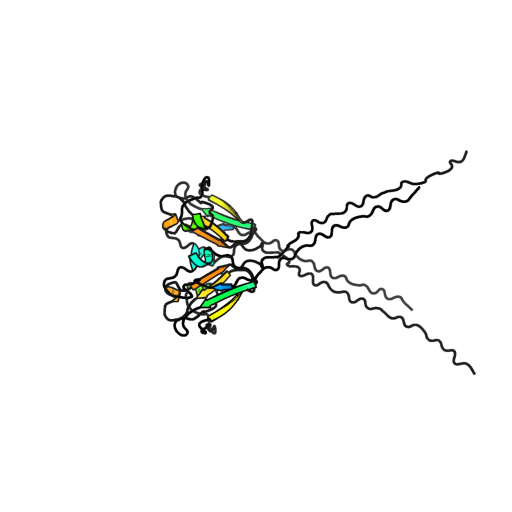22 ? 13.039 -0.003 0.363 1 89.44 122 GLU B N 1
ATOM 2112 C CA . GLU B 1 122 ? 14.445 -0.362 0.189 1 89.44 122 GLU B CA 1
ATOM 2113 C C . GLU B 1 122 ? 14.852 -1.464 1.161 1 89.44 122 GLU B C 1
ATOM 2115 O O . GLU B 1 122 ? 14.227 -1.644 2.207 1 89.44 122 GLU B O 1
ATOM 2120 N N . ALA B 1 123 ? 15.875 -2.082 0.71 1 89.38 123 ALA B N 1
ATOM 2121 C CA . ALA B 1 123 ? 16.375 -3.131 1.591 1 89.38 123 ALA B CA 1
ATOM 2122 C C . ALA B 1 123 ? 16.688 -2.58 2.98 1 89.38 123 ALA B C 1
ATOM 2124 O O . ALA B 1 123 ? 17.109 -1.429 3.119 1 89.38 123 ALA B O 1
ATOM 2125 N N . LYS B 1 124 ? 16.328 -3.311 3.939 1 76.44 124 LYS B N 1
ATOM 2126 C CA . LYS B 1 124 ? 16.672 -2.898 5.297 1 76.44 124 LYS B CA 1
ATOM 2127 C C . LYS B 1 124 ? 18.188 -2.812 5.469 1 76.44 124 LYS B C 1
ATOM 2129 O O . LYS B 1 124 ? 18.922 -3.727 5.074 1 76.44 124 LYS B O 1
ATOM 2134 N N . ASP B 1 125 ? 18.766 -1.6 5.117 1 60.44 125 ASP B N 1
ATOM 2135 C CA . ASP B 1 125 ? 20.203 -1.455 5.344 1 60.44 125 ASP B CA 1
ATOM 2136 C C . ASP B 1 125 ? 20.625 -2.137 6.645 1 60.44 125 ASP B C 1
ATOM 2138 O O . ASP B 1 125 ? 19.953 -2.01 7.668 1 60.44 125 ASP B O 1
ATOM 2142 N N . GLY B 1 126 ? 21.266 -3.115 6.742 1 46.19 126 GLY B N 1
ATOM 2143 C CA . GLY B 1 126 ? 22.031 -3.178 7.98 1 46.19 126 GLY B CA 1
ATOM 2144 C C . GLY B 1 126 ? 22.438 -1.812 8.508 1 46.19 126 GLY B C 1
ATOM 2145 O O . GLY B 1 126 ? 22.219 -0.797 7.84 1 46.19 126 GLY B O 1
ATOM 2146 N N . SER B 1 127 ? 23.688 -1.395 9.102 1 41.94 127 SER B N 1
ATOM 2147 C CA . SER B 1 127 ? 24.375 -0.243 9.664 1 41.94 127 SER B CA 1
ATOM 2148 C C . SER B 1 127 ? 24.531 0.866 8.633 1 41.94 127 SER B C 1
ATOM 2150 O O . SER B 1 127 ? 25.375 0.77 7.734 1 41.94 127 SER B O 1
ATOM 2152 N N . SER B 1 128 ? 23.594 1.252 8.109 1 39.25 128 SER B N 1
ATOM 2153 C CA . SER B 1 128 ? 23.953 2.566 7.59 1 39.25 128 SER B CA 1
ATOM 2154 C C . SER B 1 128 ? 24.641 3.408 8.656 1 39.25 128 SER B C 1
ATOM 2156 O O . SER B 1 128 ? 24 3.912 9.578 1 39.25 128 SER B O 1
ATOM 2158 N N . SER B 1 129 ? 25.703 2.898 9.219 1 34.75 129 SER B N 1
ATOM 2159 C CA . SER B 1 129 ? 26.672 3.676 9.977 1 34.75 129 SER B CA 1
ATOM 2160 C C . SER B 1 129 ? 26.984 5 9.281 1 34.75 129 SER B C 1
ATOM 2162 O O . SER B 1 129 ? 27.578 5.016 8.203 1 34.75 129 SER B O 1
ATOM 2164 N N . SER B 1 130 ? 26.094 5.797 9.203 1 32.53 130 SER B N 1
ATOM 2165 C CA . SER B 1 130 ? 26.594 7.145 8.953 1 32.53 130 SER B CA 1
ATOM 2166 C C . SER B 1 130 ? 27.891 7.402 9.711 1 32.53 130 SER B C 1
ATOM 2168 O O . SER B 1 130 ? 27.891 7.531 10.938 1 32.53 130 SER B O 1
ATOM 2170 N N . ALA B 1 131 ? 29 6.793 9.258 1 31.16 131 ALA B N 1
ATOM 2171 C CA . ALA B 1 131 ? 30.312 7.227 9.758 1 31.16 131 ALA B CA 1
ATOM 2172 C C . ALA B 1 131 ? 30.359 8.742 9.914 1 31.16 131 ALA B C 1
ATOM 2174 O O . ALA B 1 131 ? 30.125 9.484 8.953 1 31.16 131 ALA B O 1
ATOM 2175 N N . SER B 1 132 ? 29.828 9.188 11.008 1 31.2 132 SER B N 1
ATOM 2176 C CA . SER B 1 132 ? 30.219 10.508 11.484 1 31.2 132 SER B CA 1
ATOM 2177 C C . SER B 1 132 ? 31.688 10.797 11.203 1 31.2 132 SER B C 1
ATOM 2179 O O . SER B 1 132 ? 32.562 10.086 11.695 1 31.2 132 SER B O 1
ATOM 2181 N N . ARG B 1 133 ? 31.953 11.266 10.016 1 29.45 133 ARG B N 1
ATOM 2182 C CA . ARG B 1 133 ? 33.281 11.797 9.727 1 29.45 133 ARG B CA 1
ATOM 2183 C C . ARG B 1 133 ? 33.812 12.578 10.922 1 29.45 133 ARG B C 1
ATOM 2185 O O . ARG B 1 133 ? 33.219 13.57 11.344 1 29.45 133 ARG B O 1
ATOM 2192 N N . LEU B 1 134 ? 34.281 11.781 11.922 1 30.67 134 LEU B N 1
ATOM 2193 C CA . LEU B 1 134 ? 35.156 12.492 12.828 1 30.67 134 LEU B CA 1
ATOM 2194 C C . LEU B 1 134 ? 36.188 13.32 12.055 1 30.67 134 LEU B C 1
ATOM 2196 O O . LEU B 1 134 ? 37 12.766 11.328 1 30.67 134 LEU B O 1
ATOM 2200 N N . SER B 1 135 ? 35.688 14.273 11.43 1 27.78 135 SER B N 1
ATOM 2201 C CA . SER B 1 135 ? 36.625 15.273 10.977 1 27.78 135 SER B CA 1
ATOM 2202 C C . SER B 1 135 ? 37.688 15.562 12.047 1 27.78 135 SER B C 1
ATOM 2204 O O . SER B 1 135 ? 37.344 16 13.148 1 27.78 135 SER B O 1
ATOM 2206 N N . THR B 1 136 ? 38.625 14.617 12.172 1 29.84 136 THR B N 1
ATOM 2207 C CA . THR B 1 136 ? 39.875 14.844 12.891 1 29.84 136 THR B CA 1
ATOM 2208 C C . THR B 1 136 ? 40.438 16.219 12.562 1 29.84 136 THR B C 1
ATOM 2210 O O . THR B 1 136 ? 40.75 16.516 11.406 1 29.84 136 THR B O 1
ATOM 2213 N N . LEU B 1 137 ? 39.844 17.234 13.227 1 28.62 137 LEU B N 1
ATOM 2214 C CA . LEU B 1 137 ? 40.531 18.516 13.305 1 28.62 137 LEU B CA 1
ATOM 2215 C C . LEU B 1 137 ? 42 18.328 13.664 1 28.62 137 LEU B C 1
ATOM 2217 O O . LEU B 1 137 ? 42.312 17.719 14.68 1 28.62 137 LEU B O 1
ATOM 2221 N N . ASN B 1 138 ? 42.812 18.141 12.68 1 28.98 138 ASN B N 1
ATOM 2222 C CA . ASN B 1 138 ? 44.281 18.188 12.703 1 28.98 138 ASN B CA 1
ATOM 2223 C C . ASN B 1 138 ? 44.781 19.344 13.547 1 28.98 138 ASN B C 1
ATOM 2225 O O . ASN B 1 138 ? 44.406 20.5 13.312 1 28.98 138 ASN B O 1
ATOM 2229 N N . SER B 1 139 ? 44.906 19.156 14.883 1 31.39 139 SER B N 1
ATOM 2230 C CA . SER B 1 139 ? 45.719 20 15.773 1 31.39 139 SER B CA 1
ATOM 2231 C C . SER B 1 139 ? 47.031 20.422 15.102 1 31.39 139 SER B C 1
ATOM 2233 O O . SER B 1 139 ? 47.875 19.594 14.781 1 31.39 139 SER B O 1
ATOM 2235 N N . ALA B 1 140 ? 46.938 21.438 14.195 1 28.09 140 ALA B N 1
ATOM 2236 C CA . ALA B 1 140 ? 48.156 22.094 13.711 1 28.09 140 ALA B CA 1
ATOM 2237 C C . ALA B 1 140 ? 49.062 22.484 14.875 1 28.09 140 ALA B C 1
ATOM 2239 O O . ALA B 1 140 ? 48.688 23.328 15.695 1 28.09 140 ALA B O 1
ATOM 2240 N N . PHE B 1 141 ? 49.812 21.594 15.453 1 28.91 141 PHE B N 1
ATOM 2241 C CA . PHE B 1 141 ? 50.938 21.875 16.328 1 28.91 141 PHE B CA 1
ATOM 2242 C C . PHE B 1 141 ? 51.906 22.812 15.648 1 28.91 141 PHE B C 1
ATOM 2244 O O . PHE B 1 141 ? 52.688 22.406 14.789 1 28.91 141 PHE B O 1
ATOM 2251 N N . VAL B 1 142 ? 51.406 23.969 15.039 1 27.09 142 VAL B N 1
ATOM 2252 C CA . VAL B 1 142 ? 52.5 24.812 14.523 1 27.09 142 VAL B CA 1
ATOM 2253 C C . VAL B 1 142 ? 53.5 25.125 15.648 1 27.09 142 VAL B C 1
ATOM 2255 O O . VAL B 1 142 ? 53.125 25.75 16.641 1 27.09 142 VAL B O 1
ATOM 2258 N N . ALA B 1 143 ? 54.469 24.375 15.812 1 26.08 143 ALA B N 1
ATOM 2259 C CA . ALA B 1 143 ? 55.719 24.578 16.531 1 26.08 143 ALA B CA 1
ATOM 2260 C C . ALA B 1 143 ? 56.375 25.891 16.109 1 26.08 143 ALA B C 1
ATOM 2262 O O . ALA B 1 143 ? 56.812 26.031 14.969 1 26.08 143 ALA B O 1
ATOM 2263 N N . ALA B 1 144 ? 55.688 27.078 16.359 1 25.91 144 ALA B N 1
ATOM 2264 C CA . ALA B 1 144 ? 56.531 28.266 16.094 1 25.91 144 ALA B CA 1
ATOM 2265 C C . ALA B 1 144 ? 57.875 28.141 16.766 1 25.91 144 ALA B C 1
ATOM 2267 O O . ALA B 1 144 ? 58 28.219 18 1 25.91 144 ALA B O 1
ATOM 2268 N N . PHE B 1 145 ? 58.688 27.266 16.281 1 24.16 145 PHE B N 1
ATOM 2269 C CA . PHE B 1 145 ? 60.094 27.172 16.672 1 24.16 145 PHE B CA 1
ATOM 2270 C C . PHE B 1 145 ? 60.75 28.547 16.672 1 24.16 145 PHE B C 1
ATOM 2272 O O . PHE B 1 145 ? 60.156 29.531 16.203 1 24.16 145 PHE B O 1
ATOM 2279 N N . VAL B 1 146 ? 61.969 28.75 16.047 1 26.41 146 VAL B N 1
ATOM 2280 C CA . VAL B 1 146 ? 63.375 29 16.375 1 26.41 146 VAL B CA 1
ATOM 2281 C C . VAL B 1 146 ? 63.75 30.422 15.961 1 26.41 146 VAL B C 1
ATOM 2283 O O . VAL B 1 146 ? 64.938 30.766 15.922 1 26.41 146 VAL B O 1
ATOM 2286 N N . MET B 1 147 ? 62.781 31.344 15.578 1 22.52 147 MET B N 1
ATOM 2287 C CA . MET B 1 147 ? 63.531 32.375 14.844 1 22.52 147 MET B CA 1
ATOM 2288 C C . MET B 1 147 ? 64.438 33.156 15.781 1 22.52 147 MET B C 1
ATOM 2290 O O . MET B 1 147 ? 63.938 33.844 16.688 1 22.52 147 MET B O 1
ATOM 2294 N N . PHE B 1 148 ? 65.562 32.594 16.172 1 26.38 148 PHE B N 1
ATOM 2295 C CA . PHE B 1 148 ? 66.688 33.25 16.906 1 26.38 148 PHE B CA 1
ATOM 2296 C C . PHE B 1 148 ? 67.25 34.406 16.109 1 26.38 148 PHE B C 1
ATOM 2298 O O . PHE B 1 148 ? 68.25 35 16.516 1 26.38 148 PHE B O 1
ATOM 2305 N N . LEU B 1 149 ? 66.625 35 15.055 1 27.48 149 LEU B N 1
ATOM 2306 C CA . LEU B 1 149 ? 67.562 35.75 14.289 1 27.48 149 LEU B CA 1
ATOM 2307 C C . LEU B 1 149 ? 68.25 36.812 15.164 1 27.48 149 LEU B C 1
ATOM 2309 O O . LEU B 1 149 ? 67.562 37.469 15.984 1 27.48 149 LEU B O 1
ATOM 2313 N N . ILE B 1 150 ? 69.625 36.781 15.227 1 30.12 150 ILE B N 1
ATOM 2314 C CA . ILE B 1 150 ? 70.875 37.469 15.609 1 30.12 150 ILE B CA 1
ATOM 2315 C C . ILE B 1 150 ? 70.812 38.938 15.117 1 30.12 150 ILE B C 1
ATOM 2317 O O . ILE B 1 150 ? 70.812 39.188 13.914 1 30.12 150 ILE B O 1
ATOM 2321 N N . ALA B 1 151 ? 69.875 39.781 15.523 1 26 151 ALA B N 1
ATOM 2322 C CA . ALA B 1 151 ? 70.125 41.219 15.188 1 26 151 ALA B CA 1
ATOM 2323 C C . ALA B 1 151 ? 71.5 41.656 15.516 1 26 151 ALA B C 1
ATOM 2325 O O . ALA B 1 151 ? 72.062 41.344 16.594 1 26 151 ALA B O 1
ATOM 2326 N N . ILE B 1 152 ? 72.375 41.938 14.531 1 26.55 152 ILE B N 1
ATOM 2327 C CA . ILE B 1 152 ? 73.625 42.594 14.227 1 26.55 152 ILE B CA 1
ATOM 2328 C C . ILE B 1 152 ? 73.625 43.969 14.875 1 26.55 152 ILE B C 1
ATOM 2330 O O . ILE B 1 152 ? 72.812 44.844 14.555 1 26.55 152 ILE B O 1
ATOM 2334 N N . ALA B 1 153 ? 73.875 44.094 16.219 1 21.47 153 ALA B N 1
ATOM 2335 C CA . ALA B 1 153 ? 74.812 45.125 16.688 1 21.47 153 ALA B CA 1
ATOM 2336 C C . ALA B 1 153 ? 76.188 44.938 16.156 1 21.47 153 ALA B C 1
ATOM 2338 O O . ALA B 1 153 ? 76.688 43.812 16.016 1 21.47 153 ALA B O 1
#

Nearest PDB structures (foldseek):
  1ws8-assembly1_C  TM=9.562E-01  e=2.118E-13  Cucurbita pepo
  2cbp-assembly1_A  TM=9.487E-01  e=1.687E-12  Cucumis sativus
  1x9u-assembly2_B  TM=9.232E-01  e=5.932E-12  Armoracia rusticana
  1jer-assembly1_A-2  TM=9.062E-01  e=2.366E-11  Cucumis sativus
  1f56-assembly1_A  TM=9.278E-01  e=7.057E-10  Spinacia oleracea

Foldseek 3Di:
DDPPPPPPPPPPPPLPFPPQDAEEDAQQPPVFQDFPDAQVVVQVVDAAAQFYKYWGADPFPPWWKWKADPVCLVVVNHDDPTDTHGPRTDMDGRHDFAKTKMATNPDCRSVRPSIHMHTYDYGPGRPPVPVPPPPPPPPPPPCPDDPDDPPDD/DDPPPPPPPPPPPPLPFPPQDAEEDAQQPPVFQDFPDAQVVVQVVDAAAQFYKYWGADPFPPWWKWKADPVCLVVVNHDPPTDTHGPRTDMDGRHDFAKTKMATNPDCRSVRPSIHMHGYDYGPGRPPVPPPPPPPPPPPPPCPDDPPPDPDD

Solvent-accessible surface area (backbone atoms only — not comparable to full-atom values): 18777 Å² total; per-residue (Å²): 136,81,82,75,80,78,77,77,79,78,78,76,78,76,71,64,64,47,73,53,76,61,48,80,40,48,42,60,54,95,76,24,57,53,76,90,50,67,35,66,62,57,40,71,74,54,87,42,32,29,60,17,31,43,32,40,37,42,62,62,78,76,52,39,40,32,79,41,55,69,69,28,57,76,68,59,45,79,56,86,93,60,77,60,47,54,73,26,67,41,76,44,77,33,80,57,60,46,80,47,34,35,32,24,72,52,83,63,40,27,81,62,43,29,39,43,59,47,58,26,31,66,50,60,65,32,56,76,64,72,73,71,73,75,75,75,74,79,79,78,78,77,75,80,76,80,86,78,76,82,76,80,139,134,78,80,76,79,77,78,77,80,77,78,75,79,75,70,64,65,48,73,55,78,60,48,80,41,48,43,60,53,95,76,23,57,55,76,90,50,66,35,65,62,56,40,70,74,53,88,42,30,28,61,18,33,43,32,40,37,41,61,64,78,74,52,39,40,32,79,41,55,70,69,27,58,74,68,60,45,79,57,86,92,62,76,60,48,55,73,27,67,40,75,45,77,34,82,56,60,46,80,45,34,36,31,24,71,51,84,62,39,29,81,63,44,28,41,42,60,48,57,25,31,64,49,59,67,32,55,75,59,73,72,69,74,72,70,73,73,76,77,76,76,73,72,81,69,73,86,65,80,76,78,84,125

Secondary structure (DSSP, 8-state):
-----------------------EEETTGGG-S-SS--HHHHHHT--EETT-EEEEE--BTTB-BEEE-HHHHHHT-PPTTPPPB-SSEEEEE--SSEEEEEE--STTTTTTT-EEEEEEEPP--S---------------------------/-----------------------EEETTGGG-S-SS--HHHHHHT--EETT-EEEEE--BTTB-BEEE-HHHHHHT-PPTTPPPB-SSEEEEE--SSEEEEEE--STTTTTTT-EEEEEEEPP--S---------------------------